Protein AF-A0A2I3H281-F1 (afdb_monomer_lite)

Organism: Nomascus leucogenys (NCBI:txid61853)

pLDDT: mean 80.88, std 18.13, range [38.12, 98.38]

Foldseek 3Di:
DDDDDDPPPPDDPVNVVVVVVVVVVVVVVVVVVVVVVVVVVVVVVVVVVVVVCVVVVHDPVCVVPDPPDDPVSVVVVVVVVVVVVVVVVVVVVVVVVVVVVVVCVVVVVVVCVVVPPPQDPVNVVVVVVVVVCCVVVVVVVVVVVVVVVVVVVVVVVVVVVVVVVVVVVVVVVVVVVVVPDPVVVVVVVVVVPPDDDD

InterPro domains:
  IPR049144 FAM186A/B, N-terminal [PF20870] (7-173)

Structure (mmCIF, N/CA/C/O backbone):
data_AF-A0A2I3H281-F1
#
_entry.id   AF-A0A2I3H281-F1
#
loop_
_atom_site.group_PDB
_atom_site.id
_atom_site.type_symbol
_atom_site.label_atom_id
_atom_site.label_alt_id
_atom_site.label_comp_id
_atom_site.label_asym_id
_atom_site.label_entity_id
_atom_site.label_seq_id
_atom_site.pdbx_PDB_ins_code
_atom_site.Cartn_x
_atom_site.Cartn_y
_atom_site.Cartn_z
_atom_site.occupancy
_atom_site.B_iso_or_equiv
_atom_site.auth_seq_id
_atom_site.auth_comp_id
_atom_site.auth_asym_id
_atom_site.auth_atom_id
_atom_site.pdbx_PDB_model_num
ATOM 1 N N . MET A 1 1 ? -39.234 -25.211 -87.706 1.00 38.12 1 MET A N 1
ATOM 2 C CA . MET A 1 1 ? -39.572 -26.590 -87.310 1.00 38.12 1 MET A CA 1
ATOM 3 C C . MET A 1 1 ? -40.152 -26.513 -85.917 1.00 38.12 1 MET A C 1
ATOM 5 O O . MET A 1 1 ? -39.445 -26.131 -84.994 1.00 38.12 1 MET A O 1
ATOM 9 N N . GLU A 1 2 ? -41.458 -26.730 -85.837 1.00 46.81 2 GLU A N 1
ATOM 10 C CA . GLU A 1 2 ? -42.245 -26.881 -84.615 1.00 46.81 2 GLU A CA 1
ATOM 11 C C . GLU A 1 2 ? -41.730 -28.121 -83.873 1.00 46.81 2 GLU A C 1
ATOM 13 O O . GLU A 1 2 ? -41.478 -29.152 -84.498 1.00 46.81 2 GLU A O 1
ATOM 18 N N . LYS A 1 3 ? -41.430 -27.986 -82.581 1.00 51.25 3 LYS A N 1
ATOM 19 C CA . LYS A 1 3 ? -40.923 -29.077 -81.749 1.00 51.25 3 LYS A CA 1
ATOM 20 C C . LYS A 1 3 ? -42.080 -29.480 -80.847 1.00 51.25 3 LYS A C 1
ATOM 22 O O . LYS A 1 3 ? -42.363 -28.765 -79.894 1.00 51.25 3 LYS A O 1
ATOM 27 N N . ASP A 1 4 ? -42.768 -30.555 -81.223 1.00 50.53 4 ASP A N 1
ATOM 28 C CA . ASP A 1 4 ? -43.862 -31.149 -80.454 1.00 50.53 4 ASP A CA 1
ATOM 29 C C . ASP A 1 4 ? -43.404 -31.407 -79.011 1.00 50.53 4 ASP A C 1
ATOM 31 O O . ASP A 1 4 ? -42.502 -32.217 -78.767 1.00 50.53 4 ASP A O 1
ATOM 35 N N . ASP A 1 5 ? -44.005 -30.689 -78.061 1.00 59.97 5 ASP A N 1
ATOM 36 C CA . ASP A 1 5 ? -43.791 -30.920 -76.637 1.00 59.97 5 ASP A CA 1
ATOM 37 C C . ASP A 1 5 ? -44.439 -32.255 -76.232 1.00 59.97 5 ASP A C 1
ATOM 39 O O . ASP A 1 5 ? -45.571 -32.552 -76.634 1.00 59.97 5 ASP A O 1
ATOM 43 N N . PRO A 1 6 ? -43.748 -33.087 -75.432 1.00 61.69 6 PRO A N 1
ATOM 44 C CA . PRO A 1 6 ? -44.280 -34.373 -75.007 1.00 61.69 6 PRO A CA 1
ATOM 45 C C . PRO A 1 6 ? -45.566 -34.173 -74.189 1.00 61.69 6 PRO A C 1
ATOM 47 O O . PRO A 1 6 ? -45.666 -33.196 -73.440 1.00 61.69 6 PRO A O 1
ATOM 50 N N . PRO A 1 7 ? -46.548 -35.092 -74.284 1.00 59.12 7 PRO A N 1
ATOM 51 C CA . PRO A 1 7 ? -47.825 -34.938 -73.601 1.00 59.12 7 PRO A CA 1
ATOM 52 C C . PRO A 1 7 ? -47.602 -34.746 -72.098 1.00 59.12 7 PRO A C 1
ATOM 54 O O . PRO A 1 7 ? -47.092 -35.636 -71.412 1.00 59.12 7 PRO A O 1
ATOM 57 N N . GLN A 1 8 ? -47.974 -33.562 -71.595 1.00 63.34 8 GLN A N 1
ATOM 58 C CA . GLN A 1 8 ? -47.948 -33.237 -70.173 1.00 63.34 8 GLN A CA 1
ATOM 59 C C . GLN A 1 8 ? -48.835 -34.240 -69.439 1.00 63.34 8 GLN A C 1
ATOM 61 O O . GLN A 1 8 ? -50.063 -34.191 -69.519 1.00 63.34 8 GLN A O 1
ATOM 66 N N . LEU A 1 9 ? -48.204 -35.169 -68.725 1.00 62.97 9 LEU A N 1
ATOM 67 C CA . LEU A 1 9 ? -48.883 -36.072 -67.808 1.00 62.97 9 LEU A CA 1
ATOM 68 C C . LEU A 1 9 ? -49.420 -35.232 -66.646 1.00 62.97 9 LEU A C 1
ATOM 70 O O . LEU A 1 9 ? -48.725 -34.968 -65.666 1.00 62.97 9 LEU A O 1
ATOM 74 N N . VAL A 1 10 ? -50.655 -34.754 -66.786 1.00 74.25 10 VAL A N 1
ATOM 75 C CA . VAL A 1 10 ? -51.341 -34.007 -65.736 1.00 74.25 10 VAL A CA 1
ATOM 76 C C . VAL A 1 10 ? -51.736 -34.995 -64.648 1.00 74.25 10 VAL A C 1
ATOM 78 O O . VAL A 1 10 ? -52.572 -35.874 -64.859 1.00 74.25 10 VAL A O 1
ATOM 81 N N . THR A 1 11 ? -51.130 -34.853 -63.471 1.00 76.25 11 THR A N 1
ATOM 82 C CA . THR A 1 11 ? -51.503 -35.639 -62.297 1.00 76.25 11 THR A CA 1
ATOM 83 C C . THR A 1 11 ? -52.983 -35.403 -61.991 1.00 76.25 11 THR A C 1
ATOM 85 O O . THR A 1 11 ? -53.371 -34.251 -61.766 1.00 76.25 11 THR A O 1
ATOM 88 N N . PRO A 1 12 ? -53.823 -36.454 -61.955 1.00 88.81 12 PRO A N 1
ATOM 89 C CA . PRO A 1 12 ? -55.241 -36.295 -61.672 1.00 88.81 12 PRO A CA 1
ATOM 90 C C . PRO A 1 12 ? -55.469 -35.565 -60.346 1.00 88.81 12 PRO A C 1
ATOM 92 O O . PRO A 1 12 ? -54.777 -35.814 -59.355 1.00 88.81 12 PRO A O 1
ATOM 95 N N . THR A 1 13 ? -56.473 -34.689 -60.300 1.00 86.50 13 THR A N 1
ATOM 96 C CA . THR A 1 13 ? -56.798 -33.866 -59.121 1.00 86.50 13 THR A CA 1
ATOM 97 C C . THR A 1 13 ? -56.977 -34.698 -57.849 1.00 86.50 13 THR A C 1
ATOM 99 O O . THR A 1 13 ? -56.560 -34.280 -56.770 1.00 86.50 13 THR A O 1
ATOM 102 N N . SER A 1 14 ? -57.541 -35.903 -57.977 1.00 89.19 14 SER A N 1
ATOM 103 C CA . SER A 1 14 ? -57.700 -36.860 -56.878 1.00 89.19 14 SER A CA 1
ATOM 104 C C . SER A 1 14 ? -56.359 -37.289 -56.276 1.00 89.19 14 SER A C 1
ATOM 106 O O . SER A 1 14 ? -56.210 -37.302 -55.057 1.00 89.19 14 SER A O 1
ATOM 108 N N . VAL A 1 15 ? -55.362 -37.571 -57.115 1.00 92.31 15 VAL A N 1
ATOM 109 C CA . VAL A 1 15 ? -54.010 -37.952 -56.685 1.00 92.31 15 VAL A CA 1
ATOM 110 C C . VAL A 1 15 ? -53.314 -36.769 -56.009 1.00 92.31 15 VAL A C 1
ATOM 112 O O . VAL A 1 15 ? -52.735 -36.937 -54.939 1.00 92.31 15 VAL A O 1
ATOM 115 N N . LYS A 1 16 ? -53.445 -35.551 -56.554 1.00 91.50 16 LYS A N 1
ATOM 116 C CA . LYS A 1 16 ? -52.885 -34.335 -55.936 1.00 91.50 16 LYS A CA 1
ATOM 117 C C . LYS A 1 16 ? -53.486 -34.056 -54.553 1.00 91.50 16 LYS A C 1
ATOM 119 O O . LYS A 1 16 ? -52.757 -33.725 -53.624 1.00 91.50 16 LYS A O 1
ATOM 124 N N . ALA A 1 17 ? -54.798 -34.235 -54.394 1.00 92.88 17 ALA A N 1
ATOM 125 C CA . ALA A 1 17 ? -55.469 -34.080 -53.103 1.00 92.88 17 ALA A CA 1
ATOM 126 C C . ALA A 1 17 ? -55.002 -35.120 -52.069 1.00 92.88 17 ALA A C 1
ATOM 128 O O . ALA A 1 17 ? -54.865 -34.798 -50.890 1.00 92.88 17 ALA A O 1
ATOM 129 N N . ILE A 1 18 ? -54.731 -36.357 -52.500 1.00 95.38 18 ILE A N 1
ATOM 130 C CA . ILE A 1 18 ? -54.175 -37.402 -51.629 1.00 95.38 18 ILE A CA 1
ATOM 131 C C . ILE A 1 18 ? -52.754 -37.037 -51.192 1.00 95.38 18 ILE A C 1
ATOM 133 O O . ILE A 1 18 ? -52.466 -37.113 -50.000 1.00 95.38 18 ILE A O 1
ATOM 137 N N . ILE A 1 19 ? -51.897 -36.590 -52.116 1.00 94.88 19 ILE A N 1
ATOM 138 C CA . ILE A 1 19 ? -50.524 -36.167 -51.800 1.00 94.88 19 ILE A CA 1
ATOM 139 C C . ILE A 1 19 ? -50.536 -35.028 -50.776 1.00 94.88 19 ILE A C 1
ATOM 141 O O . ILE A 1 19 ? -49.903 -35.159 -49.736 1.00 94.88 19 ILE A O 1
ATOM 145 N N . LEU A 1 20 ? -51.343 -33.983 -50.989 1.00 96.06 20 LEU A N 1
ATOM 146 C CA . LEU A 1 20 ? -51.454 -32.865 -50.041 1.00 96.06 20 LEU A CA 1
ATOM 147 C C . LEU A 1 20 ? -51.913 -33.314 -48.645 1.00 96.06 20 LEU A C 1
ATOM 149 O O . LEU A 1 20 ? -51.421 -32.820 -47.633 1.00 96.06 20 LEU A O 1
ATOM 153 N N . ARG A 1 21 ? -52.841 -34.278 -48.564 1.00 95.88 21 ARG A N 1
ATOM 154 C CA . ARG A 1 21 ? -53.271 -34.855 -47.278 1.00 95.88 21 ARG A CA 1
ATOM 155 C C . ARG A 1 21 ? -52.156 -35.645 -46.599 1.00 95.88 21 ARG A C 1
ATOM 157 O O . ARG A 1 21 ? -52.052 -35.603 -45.375 1.00 95.88 21 ARG A O 1
ATOM 164 N N . ILE A 1 22 ? -51.353 -36.375 -47.371 1.00 97.19 22 ILE A N 1
ATOM 165 C CA . ILE A 1 22 ? -50.200 -37.117 -46.853 1.00 97.19 22 ILE A CA 1
ATOM 166 C C . ILE A 1 22 ? -49.141 -36.140 -46.346 1.00 97.19 22 ILE A C 1
ATOM 168 O O . ILE A 1 22 ? -48.679 -36.315 -45.222 1.00 97.19 22 ILE A O 1
ATOM 172 N N . GLU A 1 23 ? -48.810 -35.108 -47.121 1.00 97.00 23 GLU A N 1
ATOM 173 C CA . GLU A 1 23 ? -47.842 -34.069 -46.755 1.00 97.00 23 GLU A CA 1
ATOM 174 C C . GLU A 1 23 ? -48.260 -33.353 -45.469 1.00 97.00 23 GLU A C 1
ATOM 176 O O . GLU A 1 23 ? -47.467 -33.266 -44.534 1.00 97.00 23 GLU A O 1
ATOM 181 N N . ALA A 1 24 ? -49.525 -32.933 -45.364 1.00 96.75 24 ALA A N 1
ATOM 182 C CA . ALA A 1 24 ? -50.049 -32.319 -44.147 1.00 96.75 24 ALA A CA 1
ATOM 183 C C . ALA A 1 24 ? -49.954 -33.270 -42.942 1.00 96.75 24 ALA A C 1
ATOM 185 O O . ALA A 1 24 ? -49.461 -32.885 -41.885 1.00 96.75 24 ALA A O 1
ATOM 186 N N . ALA A 1 25 ? -50.357 -34.535 -43.103 1.00 97.31 25 ALA A N 1
ATOM 187 C CA . ALA A 1 25 ? -50.283 -35.518 -42.024 1.00 97.31 25 ALA A CA 1
ATOM 188 C C . ALA A 1 25 ? -48.836 -35.855 -41.621 1.00 97.31 25 ALA A C 1
ATOM 190 O O . ALA A 1 25 ? -48.566 -36.127 -40.453 1.00 97.31 25 ALA A O 1
ATOM 191 N N . GLN A 1 26 ? -47.898 -35.874 -42.573 1.00 97.75 26 GLN A N 1
ATOM 192 C CA . GLN A 1 26 ? -46.474 -36.074 -42.298 1.00 97.75 26 GLN A CA 1
ATOM 193 C C . GLN A 1 26 ? -45.873 -34.872 -41.571 1.00 97.75 26 GLN A C 1
ATOM 195 O O . GLN A 1 26 ? -45.141 -35.075 -40.606 1.00 97.75 26 GLN A O 1
ATOM 200 N N . LEU A 1 27 ? -46.230 -33.651 -41.975 1.00 97.75 27 LEU A N 1
ATOM 201 C CA . LEU A 1 27 ? -45.791 -32.426 -41.315 1.00 97.75 27 LEU A CA 1
ATOM 202 C C . LEU A 1 27 ? -46.261 -32.378 -39.857 1.00 97.75 27 LEU A C 1
ATOM 204 O O . LEU A 1 27 ? -45.449 -32.138 -38.967 1.00 97.75 27 LEU A O 1
ATOM 208 N N . THR A 1 28 ? -47.540 -32.675 -39.599 1.00 97.44 28 THR A N 1
ATOM 209 C CA . THR A 1 28 ? -48.082 -32.721 -38.233 1.00 97.44 28 THR A CA 1
ATOM 210 C C . THR A 1 28 ? -47.371 -33.769 -37.378 1.00 97.44 28 THR A C 1
ATOM 212 O O . THR A 1 28 ? -46.919 -33.446 -36.285 1.00 97.44 28 THR A O 1
ATOM 215 N N . ARG A 1 29 ? -47.180 -34.995 -37.892 1.00 97.56 29 ARG A N 1
ATOM 216 C CA . ARG A 1 29 ? -46.457 -36.050 -37.159 1.00 97.56 29 ARG A CA 1
ATOM 217 C C . ARG A 1 29 ? -45.019 -35.658 -36.829 1.00 97.56 29 ARG A C 1
ATOM 219 O O . ARG A 1 29 ? -44.570 -35.902 -35.717 1.00 97.56 29 ARG A O 1
ATOM 226 N N . ALA A 1 30 ? -44.304 -35.054 -37.778 1.00 97.75 30 ALA A N 1
ATOM 227 C CA . ALA A 1 30 ? -42.936 -34.598 -37.548 1.00 97.75 30 ALA A CA 1
ATOM 228 C C . ALA A 1 30 ? -42.883 -33.484 -36.491 1.00 97.75 30 ALA A C 1
ATOM 230 O O . ALA A 1 30 ? -42.006 -33.492 -35.632 1.00 97.75 30 ALA A O 1
ATOM 231 N N . GLN A 1 31 ? -43.833 -32.546 -36.521 1.00 97.81 31 GLN A N 1
ATOM 232 C CA . GLN A 1 31 ? -43.911 -31.470 -35.534 1.00 97.81 31 GLN A CA 1
ATOM 233 C C . GLN A 1 31 ? -44.185 -32.005 -34.123 1.00 97.81 31 GLN A C 1
ATOM 235 O O . GLN A 1 31 ? -43.540 -31.569 -33.170 1.00 97.81 31 GLN A O 1
ATOM 240 N N . GLU A 1 32 ? -45.117 -32.948 -33.987 1.00 97.88 32 GLU A N 1
ATOM 241 C CA . GLU A 1 32 ? -45.434 -33.584 -32.705 1.00 97.88 32 GLU A CA 1
ATOM 242 C C . GLU A 1 32 ? -44.246 -34.391 -32.163 1.00 97.88 32 GLU A C 1
ATOM 244 O O . GLU A 1 32 ? -43.902 -34.252 -30.987 1.00 97.88 32 GLU A O 1
ATOM 249 N N . ASP A 1 33 ? -43.575 -35.175 -33.012 1.00 97.94 33 ASP A N 1
ATOM 250 C CA . ASP A 1 33 ? -42.390 -35.955 -32.630 1.00 97.94 33 ASP A CA 1
ATOM 251 C C . ASP A 1 33 ? -41.249 -35.049 -32.141 1.00 97.94 33 ASP A C 1
ATOM 253 O O . ASP A 1 33 ? -40.741 -35.227 -31.033 1.00 97.94 33 ASP A O 1
ATOM 257 N N . ILE A 1 34 ? -40.919 -33.997 -32.902 1.00 98.00 34 ILE A N 1
ATOM 258 C CA . ILE A 1 34 ? -39.893 -33.019 -32.509 1.00 98.00 34 ILE A CA 1
ATOM 259 C C . ILE A 1 34 ? -40.270 -32.336 -31.193 1.00 98.00 34 ILE A C 1
ATOM 261 O O . ILE A 1 34 ? -39.434 -32.219 -30.297 1.00 98.00 34 ILE A O 1
ATOM 265 N N . SER A 1 35 ? -41.522 -31.894 -31.048 1.00 97.88 35 SER A N 1
ATOM 266 C CA . SER A 1 35 ? -41.987 -31.253 -29.814 1.00 97.88 35 SER A CA 1
ATOM 267 C C . SER A 1 35 ? -41.860 -32.185 -28.609 1.00 97.88 35 SER A C 1
ATOM 269 O O . SER A 1 35 ? -41.436 -31.751 -27.538 1.00 97.88 35 SER A O 1
ATOM 271 N N . THR A 1 36 ? -42.197 -33.462 -28.781 1.00 97.88 36 THR A N 1
ATOM 272 C CA . THR A 1 36 ? -42.098 -34.467 -27.718 1.00 97.88 36 THR A CA 1
ATOM 273 C C . THR A 1 36 ? -40.644 -34.695 -27.313 1.00 97.88 36 THR A C 1
ATOM 275 O O . THR A 1 36 ? -40.327 -34.676 -26.124 1.00 97.88 36 THR A O 1
ATOM 278 N N . GLN A 1 37 ? -39.739 -34.830 -28.286 1.00 98.12 37 GLN A N 1
ATOM 279 C CA . GLN A 1 37 ? -38.312 -35.011 -28.016 1.00 98.12 37 GLN A CA 1
ATOM 280 C C . GLN A 1 37 ? -37.689 -33.790 -27.331 1.00 98.12 37 GLN A C 1
ATOM 282 O O . GLN A 1 37 ? -36.921 -33.942 -26.383 1.00 98.12 37 GLN A O 1
ATOM 287 N N . LEU A 1 38 ? -38.036 -32.574 -27.764 1.00 98.00 38 LEU A N 1
ATOM 288 C CA . LEU A 1 38 ? -37.548 -31.350 -27.126 1.00 98.00 38 LEU A CA 1
ATOM 289 C C . LEU A 1 38 ? -38.049 -31.211 -25.685 1.00 98.00 38 LEU A C 1
ATOM 291 O O . LEU A 1 38 ? -37.282 -30.774 -24.828 1.00 98.00 38 LEU A O 1
ATOM 295 N N . SER A 1 39 ? -39.293 -31.613 -25.406 1.00 97.81 39 SER A N 1
ATOM 296 C CA . SER A 1 39 ? -39.824 -31.634 -24.039 1.00 97.81 39 SER A CA 1
ATOM 297 C C . SER A 1 39 ? -39.055 -32.616 -23.156 1.00 97.81 39 SER A C 1
ATOM 299 O O . SER A 1 39 ? -38.606 -32.235 -22.082 1.00 97.81 39 SER A O 1
ATOM 301 N N . ASP A 1 40 ? -38.820 -33.844 -23.628 1.00 97.75 40 ASP A N 1
ATOM 302 C CA . ASP A 1 40 ? -38.063 -34.853 -22.874 1.00 97.75 40 ASP A CA 1
ATOM 303 C C . ASP A 1 40 ? -36.610 -34.413 -22.611 1.00 97.75 40 ASP A C 1
ATOM 305 O O . ASP A 1 40 ? -36.083 -34.588 -21.510 1.00 97.75 40 ASP A O 1
ATOM 309 N N . ILE A 1 41 ? -35.957 -33.775 -23.592 1.00 97.81 41 ILE A N 1
ATOM 310 C CA . ILE A 1 41 ? -34.622 -33.185 -23.404 1.00 97.81 41 ILE A CA 1
ATOM 311 C C . ILE A 1 41 ? -34.666 -32.087 -22.339 1.00 97.81 41 ILE A C 1
ATOM 313 O O . ILE A 1 41 ? -33.818 -32.072 -21.444 1.00 97.81 41 ILE A O 1
ATOM 317 N N . LEU A 1 42 ? -35.639 -31.176 -22.417 1.00 97.38 42 LEU A N 1
ATOM 318 C CA . LEU A 1 42 ? -35.791 -30.086 -21.458 1.00 97.38 42 LEU A CA 1
ATOM 319 C C . LEU A 1 42 ? -36.021 -30.620 -20.039 1.00 97.38 42 LEU A C 1
ATOM 321 O O . LEU A 1 42 ? -35.385 -30.146 -19.097 1.00 97.38 42 LEU A O 1
ATOM 325 N N . ASP A 1 43 ? -36.867 -31.636 -19.891 1.00 97.06 43 ASP A N 1
ATOM 326 C CA . ASP A 1 43 ? -37.164 -32.269 -18.608 1.00 97.06 43 ASP A CA 1
ATOM 327 C C . ASP A 1 43 ? -35.929 -32.958 -18.021 1.00 97.06 43 ASP A C 1
ATOM 329 O O . ASP A 1 43 ? -35.619 -32.783 -16.839 1.00 97.06 43 ASP A O 1
ATOM 333 N N . LYS A 1 44 ? -35.150 -33.666 -18.849 1.00 97.19 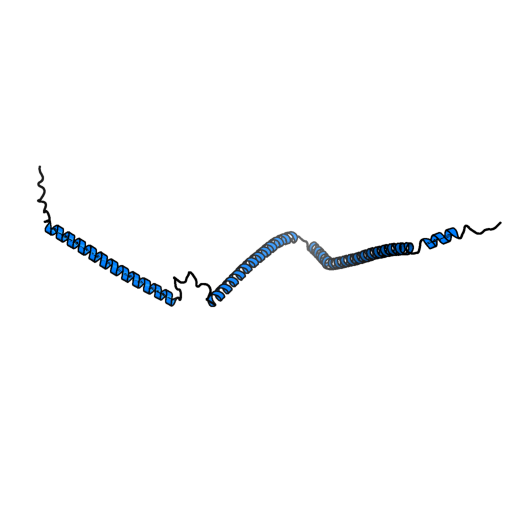44 LYS A N 1
ATOM 334 C CA . LYS A 1 44 ? -33.874 -34.269 -18.432 1.00 97.19 44 LYS A CA 1
ATOM 335 C C . LYS A 1 44 ? -32.859 -33.221 -17.998 1.00 97.19 44 LYS A C 1
ATOM 337 O O . LYS A 1 44 ? -32.231 -33.383 -16.952 1.00 97.19 44 LYS A O 1
ATOM 342 N N . VAL A 1 45 ? -32.702 -32.145 -18.767 1.00 96.56 45 VAL A N 1
ATOM 343 C CA . VAL A 1 45 ? -31.789 -31.046 -18.425 1.00 96.56 45 VAL A CA 1
ATOM 344 C C . VAL A 1 45 ? -32.215 -30.392 -17.112 1.00 96.56 45 VAL A C 1
ATOM 346 O O . VAL A 1 45 ? -31.381 -30.231 -16.223 1.00 96.56 45 VAL A O 1
ATOM 349 N N . ASN A 1 46 ? -33.503 -30.097 -16.938 1.00 94.44 46 ASN A N 1
ATOM 350 C CA . ASN A 1 46 ? -34.030 -29.534 -15.695 1.00 94.44 46 ASN A CA 1
ATOM 351 C C . ASN A 1 46 ? -33.833 -30.478 -14.503 1.00 94.44 46 ASN A C 1
ATOM 353 O O . ASN A 1 46 ? -33.432 -30.029 -13.433 1.00 94.44 46 ASN A O 1
ATOM 357 N N . CYS A 1 47 ? -34.048 -31.784 -14.676 1.00 94.00 47 CYS A N 1
ATOM 358 C CA . CYS A 1 47 ? -33.800 -32.778 -13.633 1.00 94.00 47 CYS A CA 1
ATOM 359 C C . CYS A 1 47 ? -32.325 -32.795 -13.205 1.00 94.00 47 CYS A C 1
ATOM 361 O O . CYS A 1 47 ? -32.023 -32.760 -12.013 1.00 94.00 47 CYS A O 1
ATOM 363 N N . VAL A 1 48 ? -31.402 -32.786 -14.171 1.00 93.81 48 VAL A N 1
ATOM 364 C CA . VAL A 1 48 ? -29.960 -32.728 -13.901 1.00 93.81 48 VAL A CA 1
ATOM 365 C C . VAL A 1 48 ? -29.588 -31.425 -13.190 1.00 93.81 48 VAL A C 1
ATOM 367 O O . VAL A 1 48 ? -28.865 -31.475 -12.197 1.00 93.81 48 VAL A O 1
ATOM 370 N N . ILE A 1 49 ? -30.110 -30.281 -13.643 1.00 88.88 49 ILE A N 1
ATOM 371 C CA . ILE A 1 49 ? -29.903 -28.975 -12.998 1.00 88.88 49 ILE A CA 1
ATOM 372 C C . ILE A 1 49 ? -30.386 -29.006 -11.545 1.00 88.88 49 ILE A C 1
ATOM 374 O O . ILE A 1 49 ? -29.626 -28.633 -10.655 1.00 88.88 49 ILE A O 1
ATOM 378 N N . ASN A 1 50 ? -31.603 -29.492 -11.294 1.00 88.38 50 ASN A N 1
ATOM 379 C CA . ASN A 1 50 ? -32.167 -29.570 -9.945 1.00 88.38 50 ASN A CA 1
ATOM 380 C C . ASN A 1 50 ? -31.329 -30.485 -9.044 1.00 88.38 50 ASN A C 1
ATOM 382 O O . ASN A 1 50 ? -31.000 -30.107 -7.925 1.00 88.38 50 ASN A O 1
ATOM 386 N N . ARG A 1 51 ? -30.886 -31.643 -9.550 1.00 87.75 51 ARG A N 1
ATOM 387 C CA . ARG A 1 51 ? -30.017 -32.553 -8.791 1.00 87.75 51 ARG A CA 1
ATOM 388 C C . ARG A 1 51 ? -28.679 -31.906 -8.428 1.00 87.75 51 ARG A C 1
ATOM 390 O O . ARG A 1 51 ? -28.217 -32.047 -7.301 1.00 87.75 51 ARG A O 1
ATOM 397 N N . PHE A 1 52 ? -28.058 -31.183 -9.362 1.00 85.31 52 PHE A N 1
ATOM 398 C CA . PHE A 1 52 ? -26.828 -30.437 -9.077 1.00 85.31 52 PHE A CA 1
ATOM 399 C C . PHE A 1 52 ? -27.055 -29.313 -8.056 1.00 85.31 52 PHE A C 1
ATOM 401 O O . PHE A 1 52 ? -26.189 -29.072 -7.219 1.00 85.31 52 PHE A O 1
ATOM 408 N N . GLN A 1 53 ? -28.206 -28.636 -8.094 1.00 84.50 53 GLN A N 1
ATOM 409 C CA . GLN A 1 53 ? -28.574 -27.615 -7.106 1.00 84.50 53 GLN A CA 1
ATOM 410 C C . GLN A 1 53 ? -28.763 -28.212 -5.707 1.00 84.50 53 GLN A C 1
ATOM 412 O O . GLN A 1 53 ? -28.248 -27.655 -4.737 1.00 84.50 53 GLN A O 1
ATOM 417 N N . GLU A 1 54 ? -29.436 -29.361 -5.606 1.00 78.00 54 GLU A N 1
ATOM 418 C CA . GLU A 1 54 ? -29.611 -30.110 -4.357 1.00 78.00 54 GLU A CA 1
ATOM 419 C C . GLU A 1 54 ? -28.266 -30.570 -3.774 1.00 78.00 54 GLU A C 1
ATOM 421 O O . GLU A 1 54 ? -28.009 -30.372 -2.588 1.00 78.00 54 GLU A O 1
ATOM 426 N N . GLU A 1 55 ? -27.376 -31.127 -4.603 1.00 76.69 55 GLU A N 1
ATOM 427 C CA . GLU A 1 55 ? -26.058 -31.619 -4.175 1.00 76.69 55 GLU A CA 1
ATOM 428 C C . GLU A 1 55 ? -25.124 -30.487 -3.715 1.00 76.69 55 GLU A C 1
ATOM 430 O O . GLU A 1 55 ? -24.386 -30.635 -2.739 1.00 76.69 55 GLU A O 1
ATOM 435 N N . LEU A 1 56 ? -25.174 -29.332 -4.385 1.00 74.62 56 LEU A N 1
ATOM 436 C CA . LEU A 1 56 ? -24.377 -28.155 -4.029 1.00 74.62 56 LEU A CA 1
ATOM 437 C C . LEU A 1 56 ? -25.023 -27.293 -2.931 1.00 74.62 56 LEU A C 1
ATOM 439 O O . LEU A 1 56 ? -24.381 -26.357 -2.447 1.00 74.62 56 LEU A O 1
ATOM 443 N N . GLY A 1 57 ? -26.267 -27.585 -2.534 1.00 65.56 57 GLY A N 1
ATOM 444 C CA . GLY A 1 57 ? -27.038 -26.776 -1.587 1.00 65.56 57 GLY A CA 1
ATOM 445 C C . GLY A 1 57 ? -27.269 -25.339 -2.071 1.00 65.56 57 GLY A C 1
ATOM 446 O O . GLY A 1 57 ? -27.323 -24.419 -1.256 1.00 65.56 57 GLY A O 1
ATOM 447 N N . TYR A 1 58 ? -27.334 -25.137 -3.389 1.00 59.56 58 TYR A N 1
ATOM 448 C CA . TYR A 1 58 ? -27.455 -23.830 -4.030 1.00 59.56 58 TYR A CA 1
ATOM 449 C C . TYR A 1 58 ? -28.757 -23.768 -4.828 1.00 59.56 58 TYR A C 1
ATOM 451 O O . TYR A 1 58 ? -28.816 -24.252 -5.957 1.00 59.56 58 TYR A O 1
ATOM 459 N N . ASP A 1 59 ? -29.801 -23.161 -4.258 1.00 64.88 59 ASP A N 1
ATOM 460 C CA . ASP A 1 59 ? -31.030 -22.865 -4.996 1.00 64.88 59 ASP A CA 1
ATOM 461 C C . ASP A 1 59 ? -30.832 -21.590 -5.833 1.00 64.88 59 ASP A C 1
ATOM 463 O O . ASP A 1 59 ? -30.696 -20.478 -5.313 1.00 64.88 59 ASP A O 1
ATOM 467 N N . LEU A 1 60 ? -30.836 -21.739 -7.162 1.00 62.09 60 LEU A N 1
ATOM 468 C CA . LEU A 1 60 ? -30.701 -20.621 -8.103 1.00 62.09 60 LEU A CA 1
ATOM 469 C C . LEU A 1 60 ? -31.795 -19.557 -7.902 1.00 62.09 60 LEU A C 1
ATOM 471 O O . LEU A 1 60 ? -31.581 -18.390 -8.243 1.00 62.09 60 LEU A O 1
ATOM 475 N N . LYS A 1 61 ? -32.958 -19.947 -7.357 1.00 62.81 61 LYS A N 1
ATOM 476 C CA . LYS A 1 61 ? -34.088 -19.053 -7.074 1.00 62.81 61 LYS A CA 1
ATOM 477 C C . LYS A 1 61 ? -33.947 -18.300 -5.746 1.00 62.81 61 LYS A C 1
ATOM 479 O O . LYS A 1 61 ? -34.601 -17.272 -5.570 1.00 62.81 61 LYS A O 1
ATOM 484 N N . GLU A 1 62 ? -33.070 -18.736 -4.842 1.00 54.84 62 GLU A N 1
ATOM 485 C CA . GLU A 1 62 ? -32.909 -18.165 -3.494 1.00 54.84 62 GLU A CA 1
ATOM 486 C C . GLU A 1 62 ? -31.987 -16.926 -3.449 1.00 54.84 62 GLU A C 1
ATOM 488 O O . GLU A 1 62 ? -31.942 -16.184 -2.461 1.00 54.84 62 GLU A O 1
ATOM 493 N N . ASN A 1 63 ? -31.316 -16.618 -4.563 1.00 47.12 63 ASN A N 1
ATOM 494 C CA . ASN A 1 63 ? -30.358 -15.512 -4.704 1.00 47.12 63 ASN A CA 1
ATOM 495 C C . ASN A 1 63 ? -30.939 -14.098 -4.514 1.00 47.12 63 ASN A C 1
ATOM 497 O O . ASN A 1 63 ? -30.193 -13.121 -4.562 1.00 47.12 63 ASN A O 1
ATOM 501 N N . ALA A 1 64 ? -32.246 -13.953 -4.287 1.00 51.16 64 ALA A N 1
ATOM 502 C CA . ALA A 1 64 ? -32.834 -12.659 -3.965 1.00 51.16 64 ALA A CA 1
ATOM 503 C C . ALA A 1 64 ? -32.822 -12.331 -2.460 1.00 51.16 64 ALA A C 1
ATOM 505 O O . ALA A 1 64 ? -32.985 -11.159 -2.121 1.00 51.16 64 ALA A O 1
ATOM 506 N N . LYS A 1 65 ? -32.694 -13.311 -1.540 1.00 48.97 65 LYS A N 1
ATOM 507 C CA . LYS A 1 65 ? -32.983 -13.047 -0.109 1.00 48.97 65 LYS A CA 1
ATOM 508 C C . LYS A 1 65 ? -32.121 -13.749 0.956 1.00 48.97 65 LYS A C 1
ATOM 510 O O . LYS A 1 65 ? -32.209 -13.325 2.106 1.00 48.97 65 LYS A O 1
ATOM 515 N N . SER A 1 66 ? -31.286 -14.752 0.663 1.00 51.09 66 SER A N 1
ATOM 516 C CA . SER A 1 66 ? -30.705 -15.596 1.737 1.00 51.09 66 SER A CA 1
ATOM 517 C C . SER A 1 66 ? -29.248 -15.337 2.153 1.00 51.09 66 SER A C 1
ATOM 519 O O . SER A 1 66 ? -28.751 -16.007 3.058 1.00 51.09 66 SER A O 1
ATOM 521 N N . GLN A 1 67 ? -28.558 -14.317 1.627 1.00 52.28 67 GLN A N 1
ATOM 522 C CA . GLN A 1 67 ? -27.139 -14.068 1.967 1.00 52.28 67 GLN A CA 1
ATOM 523 C C . GLN A 1 67 ? -26.834 -13.755 3.454 1.00 52.28 67 GLN A C 1
ATOM 525 O O . GLN A 1 67 ? -25.665 -13.619 3.815 1.00 52.28 67 GLN A O 1
ATOM 530 N N . GLN A 1 68 ? -27.818 -13.655 4.356 1.00 52.44 68 GLN A N 1
ATOM 531 C CA . GLN A 1 68 ? -27.577 -13.151 5.715 1.00 52.44 68 GLN A CA 1
ATOM 532 C C . GLN A 1 68 ? -27.429 -14.202 6.840 1.00 52.44 68 GLN A C 1
ATOM 534 O O . GLN A 1 68 ? -27.112 -13.812 7.970 1.00 52.44 68 GLN A O 1
ATOM 539 N N . THR A 1 69 ? -27.589 -15.513 6.609 1.00 50.50 69 THR A N 1
ATOM 540 C CA . THR A 1 69 ? -27.687 -16.475 7.740 1.00 50.50 69 THR A CA 1
ATOM 541 C C . THR A 1 69 ? -26.775 -17.710 7.726 1.00 50.50 69 THR A C 1
ATOM 543 O O . THR A 1 69 ? -27.008 -18.615 8.518 1.00 50.50 69 THR A O 1
ATOM 546 N N . ASP A 1 70 ? -25.660 -17.736 6.980 1.00 60.94 70 ASP A N 1
ATOM 547 C CA . ASP A 1 70 ? -24.628 -18.774 7.192 1.00 60.94 70 ASP A CA 1
ATOM 548 C C . ASP A 1 70 ? -23.489 -18.289 8.129 1.00 60.94 70 ASP A C 1
ATOM 550 O O . ASP A 1 70 ? -22.679 -17.430 7.747 1.00 60.94 70 ASP A O 1
ATOM 554 N N . PRO A 1 71 ? -23.357 -18.823 9.364 1.00 66.12 71 PRO A N 1
ATOM 555 C CA . PRO A 1 71 ? -22.236 -18.513 10.253 1.00 66.12 71 PRO A CA 1
ATOM 556 C C . PRO A 1 71 ? -20.870 -18.937 9.683 1.00 66.12 71 PRO A C 1
ATOM 558 O O . PRO A 1 71 ? -19.854 -18.350 10.068 1.00 66.12 71 PRO A O 1
ATOM 561 N N . LYS A 1 72 ? -20.802 -19.909 8.757 1.00 70.19 72 LYS A N 1
ATOM 562 C CA . LYS A 1 72 ? -19.557 -20.235 8.034 1.00 70.19 72 LYS A CA 1
ATOM 563 C C . LYS A 1 72 ? -19.215 -19.152 7.006 1.00 70.19 72 LYS A C 1
ATOM 565 O O . LYS A 1 72 ? -18.048 -18.774 6.912 1.00 70.19 72 LYS A O 1
ATOM 570 N N . GLY A 1 73 ? -20.209 -18.593 6.314 1.00 74.00 73 GLY A N 1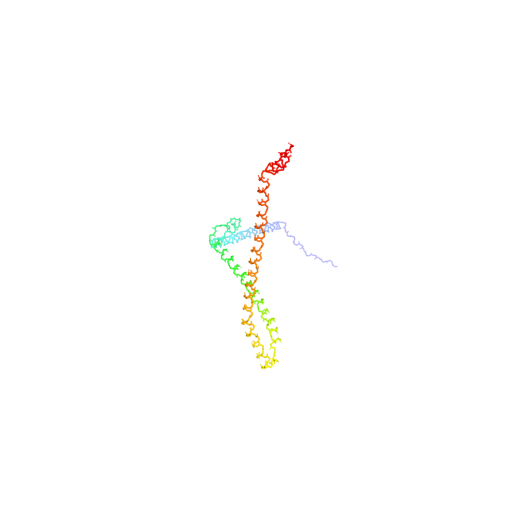
ATOM 571 C CA . GLY A 1 73 ? -20.056 -17.433 5.429 1.00 74.00 73 GLY A CA 1
ATOM 572 C C . GLY A 1 73 ? -19.472 -16.208 6.141 1.00 74.00 73 GLY A C 1
ATOM 573 O O . GLY A 1 73 ? -18.484 -15.639 5.679 1.00 74.00 73 GLY A O 1
ATOM 574 N N . LYS A 1 74 ? -19.985 -15.871 7.334 1.00 83.31 74 LYS A N 1
ATOM 575 C CA . LYS A 1 74 ? -19.432 -14.784 8.171 1.00 83.31 74 LYS A CA 1
ATOM 576 C C . LYS A 1 74 ? -17.967 -15.017 8.555 1.00 83.31 74 LYS A C 1
ATOM 578 O O . LYS A 1 74 ? -17.158 -14.099 8.454 1.00 83.31 74 LYS A O 1
ATOM 583 N N . LYS A 1 75 ? -17.595 -16.245 8.940 1.00 87.94 75 LYS A N 1
ATOM 584 C CA . LYS A 1 75 ? -16.194 -16.597 9.252 1.00 87.94 75 LYS A CA 1
ATOM 585 C C . LYS A 1 75 ? -15.276 -16.457 8.033 1.00 87.94 75 LYS A C 1
ATOM 587 O O . LYS A 1 75 ? -14.171 -15.938 8.168 1.00 87.94 75 LYS A O 1
ATOM 592 N N . ARG A 1 76 ? -15.734 -16.888 6.851 1.00 89.50 76 ARG A N 1
ATOM 593 C CA . ARG A 1 76 ? -14.995 -16.732 5.584 1.00 89.50 76 ARG A CA 1
ATOM 594 C C . ARG A 1 76 ? -14.793 -15.258 5.231 1.00 89.50 76 ARG A C 1
ATOM 596 O O . ARG A 1 76 ? -13.684 -14.876 4.879 1.00 89.50 76 ARG A O 1
ATOM 603 N N . PHE A 1 77 ? -15.828 -14.435 5.382 1.00 89.50 77 PHE A N 1
ATOM 604 C CA . PHE A 1 77 ? -15.745 -12.998 5.124 1.00 89.50 77 PHE A CA 1
ATOM 605 C C . PHE A 1 77 ? -14.730 -12.298 6.041 1.00 89.50 77 PHE A C 1
ATOM 607 O O . PHE A 1 77 ? -13.846 -11.606 5.547 1.00 89.50 77 PHE A O 1
ATOM 614 N N . ILE A 1 78 ? -14.787 -12.547 7.355 1.00 93.25 78 ILE A N 1
ATOM 615 C CA . ILE A 1 78 ? -13.834 -11.976 8.326 1.00 93.25 78 ILE A CA 1
ATOM 616 C C . ILE A 1 78 ? -12.391 -12.385 7.990 1.00 93.25 78 ILE A C 1
ATOM 618 O O . ILE A 1 78 ? -11.467 -11.579 8.089 1.00 93.25 78 ILE A O 1
ATOM 622 N N . LEU A 1 79 ?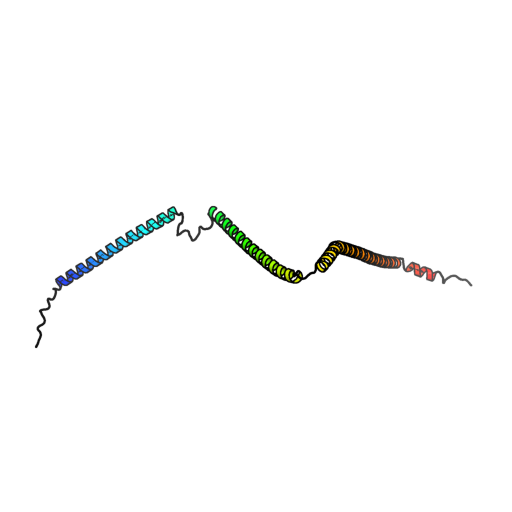 -12.178 -13.639 7.576 1.00 95.81 79 LEU A N 1
ATOM 623 C CA . LEU A 1 79 ? -10.857 -14.102 7.153 1.00 95.81 79 LEU A CA 1
ATOM 624 C C . LEU A 1 79 ? -10.363 -13.347 5.911 1.00 95.81 79 LEU A C 1
ATOM 626 O O . LEU A 1 79 ? -9.214 -12.915 5.889 1.00 95.81 79 LEU A O 1
ATOM 630 N N . LEU A 1 80 ? -11.220 -13.167 4.903 1.00 96.19 80 LEU A N 1
ATOM 631 C CA . LEU A 1 80 ? -10.882 -12.421 3.687 1.00 96.19 80 LEU A CA 1
ATOM 632 C C . LEU A 1 80 ? -10.564 -10.953 3.985 1.00 96.19 80 LEU A C 1
ATOM 634 O O . LEU A 1 80 ? -9.578 -10.429 3.472 1.00 96.19 80 LEU A O 1
ATOM 638 N N . GLU A 1 81 ? -11.336 -10.312 4.859 1.00 96.00 81 GLU A N 1
ATOM 639 C CA . GLU A 1 81 ? -11.070 -8.947 5.321 1.00 96.00 81 GLU A CA 1
ATOM 640 C C . GLU A 1 81 ? -9.704 -8.848 6.016 1.00 96.00 81 GLU A C 1
ATOM 642 O O . GLU A 1 81 ? -8.922 -7.932 5.750 1.00 96.00 81 GLU A O 1
ATOM 647 N N . LYS A 1 82 ? -9.361 -9.839 6.847 1.00 97.88 82 LYS A N 1
ATOM 648 C CA . LYS A 1 82 ? -8.060 -9.904 7.521 1.00 97.88 82 LYS A CA 1
ATOM 649 C C . LYS A 1 82 ? -6.902 -10.146 6.545 1.00 97.88 82 LYS A C 1
ATOM 651 O O . LYS A 1 82 ? -5.842 -9.551 6.692 1.00 97.88 82 LYS A O 1
ATOM 656 N N . ILE A 1 83 ? -7.089 -10.985 5.526 1.00 97.69 83 ILE A N 1
ATOM 657 C CA . ILE A 1 83 ? -6.090 -11.179 4.460 1.00 97.69 83 ILE A CA 1
ATOM 658 C C . ILE A 1 83 ? -5.888 -9.874 3.679 1.00 97.69 83 ILE A C 1
ATOM 660 O O . ILE A 1 83 ? -4.751 -9.486 3.406 1.00 97.69 83 ILE A O 1
ATOM 664 N N . ALA A 1 84 ? -6.971 -9.164 3.357 1.00 97.50 84 ALA A N 1
ATOM 665 C CA . ALA A 1 84 ? -6.900 -7.883 2.666 1.00 97.50 84 ALA A CA 1
ATOM 666 C C . ALA A 1 84 ? -6.168 -6.819 3.501 1.00 97.50 84 ALA A C 1
ATOM 668 O O . ALA A 1 84 ? -5.344 -6.076 2.960 1.00 97.50 84 ALA A O 1
ATOM 669 N N . SER A 1 85 ? -6.408 -6.771 4.817 1.00 97.81 85 SER A N 1
ATOM 670 C CA . SER A 1 85 ? -5.701 -5.846 5.706 1.00 97.81 85 SER A CA 1
ATOM 671 C C . SER A 1 85 ? -4.207 -6.166 5.798 1.00 97.81 85 SER A C 1
ATOM 673 O O . SER A 1 85 ? -3.395 -5.251 5.662 1.00 97.81 85 SER A O 1
ATOM 675 N N . PHE A 1 86 ? -3.824 -7.445 5.902 1.00 98.25 86 PHE A N 1
ATOM 676 C CA . PHE A 1 86 ? -2.417 -7.857 5.835 1.00 98.25 86 PHE A CA 1
ATOM 677 C C . PHE A 1 86 ? -1.766 -7.511 4.494 1.00 98.25 86 PHE A C 1
ATOM 679 O O . PHE A 1 86 ? -0.639 -7.025 4.472 1.00 98.25 86 PHE A O 1
ATOM 686 N N . SER A 1 87 ? -2.465 -7.704 3.373 1.00 97.69 87 SER A N 1
ATOM 687 C CA . SER A 1 87 ? -1.953 -7.328 2.050 1.00 97.69 87 SER A CA 1
ATOM 688 C C . SER A 1 87 ? -1.700 -5.818 1.941 1.00 97.69 87 SER A C 1
ATOM 690 O O . SER A 1 87 ? -0.674 -5.391 1.410 1.00 97.69 87 SER A O 1
ATOM 692 N N . LYS A 1 88 ? -2.603 -4.993 2.486 1.00 98.06 88 LYS A N 1
ATOM 693 C CA . LYS A 1 88 ? -2.441 -3.533 2.528 1.00 98.06 88 LYS A CA 1
ATOM 694 C C . LYS A 1 88 ? -1.271 -3.101 3.417 1.00 98.06 88 LYS A C 1
ATOM 696 O O . LYS A 1 88 ? -0.512 -2.209 3.035 1.00 98.06 88 LYS A O 1
ATOM 701 N N . ASP A 1 89 ? -1.116 -3.733 4.577 1.00 98.31 89 ASP A N 1
ATOM 702 C CA . ASP A 1 89 ? 0.010 -3.484 5.481 1.00 98.31 89 ASP A CA 1
ATOM 703 C C . ASP A 1 89 ? 1.344 -3.867 4.824 1.00 98.31 89 ASP A C 1
ATOM 705 O O . ASP A 1 89 ? 2.275 -3.065 4.802 1.00 98.31 89 ASP A O 1
ATOM 709 N N . ALA A 1 90 ? 1.404 -5.038 4.182 1.00 98.19 90 ALA A N 1
ATOM 710 C CA . ALA A 1 90 ? 2.581 -5.496 3.449 1.00 98.19 90 ALA A CA 1
ATOM 711 C C . ALA A 1 90 ? 2.992 -4.510 2.344 1.00 98.19 90 ALA A C 1
ATOM 713 O O . ALA A 1 90 ? 4.163 -4.161 2.252 1.00 98.19 90 ALA A O 1
ATOM 714 N N . LYS A 1 91 ? 2.037 -3.981 1.565 1.00 98.25 91 LYS A N 1
ATOM 715 C CA . LYS A 1 91 ? 2.322 -2.945 0.553 1.00 98.25 91 LYS A CA 1
ATOM 716 C C . LYS A 1 91 ? 2.873 -1.654 1.157 1.00 98.25 91 LYS A C 1
ATOM 718 O O . LYS A 1 91 ? 3.755 -1.032 0.576 1.00 98.25 91 LYS A O 1
ATOM 723 N N . THR A 1 92 ? 2.349 -1.239 2.308 1.00 98.19 92 THR A N 1
ATOM 724 C CA . THR A 1 92 ? 2.845 -0.045 3.010 1.00 98.19 92 THR A CA 1
ATOM 725 C C . THR A 1 92 ? 4.278 -0.255 3.497 1.00 98.19 92 THR A C 1
ATOM 727 O O . THR A 1 92 ? 5.123 0.615 3.312 1.00 98.19 92 THR A O 1
ATOM 730 N N . LYS A 1 93 ? 4.573 -1.426 4.074 1.00 98.31 93 LYS A N 1
ATOM 731 C CA . LYS A 1 93 ? 5.927 -1.795 4.506 1.00 98.31 93 LYS A CA 1
ATOM 732 C C . LYS A 1 93 ? 6.903 -1.884 3.340 1.00 98.31 93 LYS A C 1
ATOM 734 O O . LYS A 1 93 ? 7.999 -1.357 3.461 1.00 98.31 93 LYS A O 1
ATOM 739 N N . GLU A 1 94 ? 6.492 -2.474 2.222 1.00 98.25 94 GLU A N 1
ATOM 740 C CA . GLU A 1 94 ? 7.302 -2.526 1.000 1.00 98.25 94 GLU A CA 1
ATOM 741 C C . GLU A 1 94 ? 7.678 -1.123 0.522 1.00 98.25 94 GLU A C 1
ATOM 743 O O . GLU A 1 94 ? 8.842 -0.849 0.253 1.00 98.25 94 GLU A O 1
ATOM 748 N N . LYS A 1 95 ? 6.711 -0.195 0.510 1.00 98.31 95 LYS A N 1
ATOM 749 C CA . LYS A 1 95 ? 6.987 1.205 0.184 1.00 98.31 95 LYS A CA 1
ATOM 750 C C . LYS A 1 95 ? 8.010 1.820 1.144 1.00 98.31 95 LYS A C 1
ATOM 752 O O . LYS A 1 95 ? 8.959 2.440 0.687 1.00 98.31 95 LYS A O 1
ATOM 757 N N . HIS A 1 96 ? 7.848 1.631 2.454 1.00 98.38 96 HIS A N 1
ATOM 758 C CA . HIS A 1 96 ? 8.819 2.148 3.422 1.00 98.38 96 HIS A CA 1
ATOM 759 C C . HIS A 1 96 ? 10.217 1.551 3.227 1.00 98.38 96 HIS A C 1
ATOM 761 O O . HIS A 1 96 ? 11.200 2.272 3.344 1.00 98.38 96 HIS A O 1
ATOM 767 N N . LEU A 1 97 ? 10.323 0.252 2.931 1.00 98.38 97 LEU A N 1
ATOM 768 C CA . LEU A 1 97 ? 11.609 -0.394 2.657 1.00 98.38 97 LEU A CA 1
ATOM 769 C C . LEU A 1 97 ? 12.260 0.166 1.393 1.00 98.38 97 LEU A C 1
ATOM 771 O O . LEU A 1 97 ? 13.462 0.411 1.396 1.00 98.38 97 LEU A O 1
ATOM 775 N N . TYR A 1 98 ? 11.471 0.413 0.348 1.00 98.25 98 TYR A N 1
ATOM 776 C CA . TYR A 1 98 ? 11.943 1.069 -0.866 1.00 9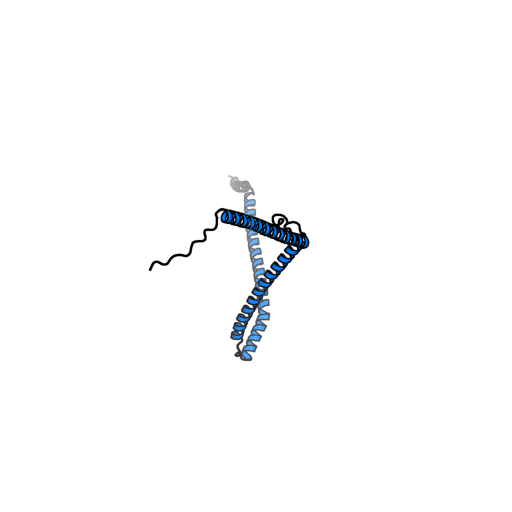8.25 98 TYR A CA 1
ATOM 777 C C . TYR A 1 98 ? 12.455 2.486 -0.583 1.00 98.25 98 TYR A C 1
ATOM 779 O O . TYR A 1 98 ? 13.566 2.821 -0.980 1.00 98.25 98 TYR A O 1
ATOM 787 N N . ASP A 1 99 ? 11.696 3.286 0.172 1.00 98.06 99 ASP A N 1
ATOM 788 C CA . ASP A 1 99 ? 12.101 4.642 0.554 1.00 98.06 99 ASP A CA 1
ATOM 789 C C . ASP A 1 99 ? 13.408 4.621 1.378 1.00 98.06 99 ASP A C 1
ATOM 791 O O . ASP A 1 99 ? 14.309 5.419 1.125 1.00 98.06 99 ASP A O 1
ATOM 795 N N . ILE A 1 100 ? 13.552 3.673 2.317 1.00 97.88 100 ILE A N 1
ATOM 796 C CA . ILE A 1 100 ? 14.794 3.466 3.087 1.00 97.88 100 ILE A CA 1
ATOM 797 C C . ILE A 1 100 ? 15.953 3.080 2.165 1.00 97.88 100 ILE A C 1
ATOM 799 O O . ILE A 1 100 ? 17.056 3.588 2.338 1.00 97.88 100 ILE A O 1
ATOM 803 N N . LEU A 1 101 ? 15.726 2.187 1.201 1.00 97.25 101 LEU A N 1
ATOM 804 C CA . LEU A 1 101 ? 16.758 1.747 0.266 1.00 97.25 101 LEU A CA 1
ATOM 805 C C . LEU A 1 101 ? 17.245 2.903 -0.614 1.00 97.25 101 LEU A C 1
ATOM 807 O O . LEU A 1 101 ? 18.451 3.070 -0.772 1.00 97.25 101 LEU A O 1
ATOM 811 N N . CYS A 1 102 ? 16.327 3.711 -1.149 1.00 96.44 102 CYS A N 1
ATOM 812 C CA . CYS A 1 102 ? 16.670 4.915 -1.902 1.00 96.44 102 CYS A CA 1
ATOM 813 C C . CYS A 1 102 ? 17.472 5.891 -1.042 1.00 96.44 102 CYS A C 1
ATOM 815 O O . CYS A 1 102 ? 18.537 6.330 -1.457 1.00 96.44 102 CYS A O 1
ATOM 817 N N . TRP A 1 103 ? 17.012 6.151 0.185 1.00 97.38 103 TRP A N 1
ATOM 818 C CA . TRP A 1 103 ? 17.717 7.022 1.122 1.00 97.38 103 TRP A CA 1
ATOM 819 C C . TRP A 1 103 ? 19.131 6.503 1.415 1.00 97.38 103 TRP A C 1
ATOM 821 O O . TRP A 1 103 ? 20.089 7.261 1.343 1.00 97.38 103 TRP A O 1
ATOM 831 N N . LEU A 1 104 ? 19.297 5.203 1.673 1.00 95.69 104 LEU A N 1
ATOM 832 C CA . LEU A 1 104 ? 20.616 4.593 1.863 1.00 95.69 104 LEU A CA 1
ATOM 833 C C . LEU A 1 104 ? 21.516 4.729 0.629 1.00 95.69 104 LEU A C 1
ATOM 835 O O . LEU A 1 104 ? 22.716 4.924 0.797 1.00 95.69 104 LEU A O 1
ATOM 839 N N . GLY A 1 105 ? 20.959 4.643 -0.580 1.00 94.31 105 GLY A N 1
ATOM 840 C CA . GLY A 1 105 ? 21.687 4.910 -1.822 1.00 94.31 105 GLY A CA 1
ATOM 841 C C . GLY A 1 105 ? 22.177 6.356 -1.897 1.00 94.31 105 GLY A C 1
ATOM 842 O O . GLY A 1 105 ? 23.376 6.585 -2.027 1.00 94.31 105 GLY A O 1
ATOM 843 N N . ASP A 1 106 ? 21.274 7.319 -1.707 1.00 92.62 106 ASP A N 1
ATOM 844 C CA . ASP A 1 106 ? 21.586 8.754 -1.762 1.00 92.62 106 ASP A CA 1
ATOM 845 C C . ASP A 1 106 ? 22.645 9.152 -0.718 1.00 92.62 106 ASP A C 1
ATOM 847 O O . ASP A 1 106 ? 23.596 9.887 -1.007 1.00 92.62 106 ASP A O 1
ATOM 851 N N . TRP A 1 107 ? 22.509 8.644 0.512 1.00 92.81 107 TRP A N 1
ATOM 852 C CA . TRP A 1 107 ? 23.491 8.869 1.574 1.00 92.81 107 TRP A CA 1
ATOM 853 C C . TRP A 1 107 ? 24.793 8.123 1.327 1.00 92.81 107 TRP A C 1
ATOM 855 O O . TRP A 1 107 ? 25.849 8.667 1.627 1.00 92.81 107 TRP A O 1
ATOM 865 N N . GLY A 1 108 ? 24.742 6.914 0.768 1.00 88.81 108 GLY A N 1
ATOM 866 C CA . GLY A 1 108 ? 25.926 6.157 0.376 1.00 88.81 108 GLY A CA 1
ATOM 867 C C . GLY A 1 108 ? 26.763 6.912 -0.654 1.00 88.81 108 GLY A C 1
ATOM 868 O O . GLY A 1 108 ? 27.971 7.048 -0.470 1.00 88.81 108 GLY A O 1
ATOM 869 N N . ASP A 1 109 ? 26.127 7.477 -1.679 1.00 85.56 109 ASP A N 1
ATOM 870 C CA . ASP A 1 109 ? 26.795 8.282 -2.706 1.00 85.56 109 ASP A CA 1
ATOM 871 C C . ASP A 1 109 ? 27.364 9.584 -2.125 1.00 85.56 109 ASP A C 1
ATOM 873 O O . ASP A 1 109 ? 28.522 9.932 -2.377 1.00 85.56 109 ASP A O 1
ATOM 877 N N . THR A 1 110 ? 26.586 10.273 -1.283 1.00 85.94 110 THR A N 1
ATOM 878 C CA . THR A 1 110 ? 27.016 11.507 -0.601 1.00 85.94 110 THR A CA 1
ATOM 879 C C . THR A 1 110 ? 28.220 11.247 0.307 1.00 85.94 110 THR A C 1
ATOM 881 O O . THR A 1 110 ? 29.220 11.962 0.249 1.00 85.94 110 THR A O 1
ATOM 884 N N . LEU A 1 111 ? 28.161 10.181 1.105 1.00 80.62 111 LEU A N 1
ATOM 885 C CA . LEU A 1 111 ? 29.227 9.791 2.017 1.00 80.62 111 LEU A CA 1
ATOM 886 C C . LEU A 1 111 ? 30.471 9.333 1.254 1.00 80.62 111 LEU A C 1
ATOM 888 O O . LEU A 1 111 ? 31.579 9.687 1.630 1.00 80.62 111 LEU A O 1
ATOM 892 N N . THR A 1 112 ? 30.309 8.594 0.156 1.00 79.94 112 THR A N 1
ATOM 893 C CA . THR A 1 112 ? 31.433 8.156 -0.688 1.00 79.94 112 THR A CA 1
ATOM 894 C C . THR A 1 112 ? 32.126 9.343 -1.359 1.00 79.94 112 THR A C 1
ATOM 896 O O . THR A 1 112 ? 33.348 9.344 -1.504 1.00 79.94 112 THR A O 1
ATOM 899 N N . HIS A 1 113 ? 31.372 10.378 -1.736 1.00 72.75 113 HIS A N 1
ATOM 900 C CA . HIS A 1 113 ? 31.930 11.629 -2.243 1.00 72.75 113 HIS A CA 1
ATOM 901 C C . HIS A 1 113 ? 32.716 12.398 -1.162 1.00 72.75 113 HIS A C 1
ATOM 903 O O . HIS A 1 113 ? 33.809 12.889 -1.440 1.00 72.75 113 HIS A O 1
ATOM 909 N N . GLU A 1 114 ? 32.204 12.481 0.072 1.00 70.12 114 GLU A N 1
ATOM 910 C CA . GLU A 1 114 ? 32.867 13.191 1.185 1.00 70.12 114 GLU A CA 1
ATOM 911 C C . GLU A 1 114 ? 34.027 12.414 1.841 1.00 70.12 114 GLU A C 1
ATOM 913 O O . GLU A 1 114 ? 34.999 13.011 2.311 1.00 70.12 114 GLU A O 1
ATOM 918 N N . ILE A 1 115 ? 33.943 11.083 1.881 1.00 69.31 115 ILE A N 1
ATOM 919 C CA . ILE A 1 115 ? 34.945 10.160 2.449 1.00 69.31 115 ILE A CA 1
ATOM 920 C C . ILE A 1 115 ? 35.884 9.621 1.360 1.00 69.31 115 ILE A C 1
ATOM 922 O O . ILE A 1 115 ? 36.694 8.744 1.631 1.00 69.31 115 ILE A O 1
ATOM 926 N N . GLY A 1 116 ? 35.809 10.134 0.125 1.00 64.06 116 GLY A N 1
ATOM 927 C CA . GLY A 1 116 ? 36.588 9.644 -1.018 1.00 64.06 116 GLY A CA 1
ATOM 928 C C . GLY A 1 116 ? 38.076 9.374 -0.706 1.00 64.06 116 GLY A C 1
ATOM 929 O O . GLY A 1 116 ? 38.609 9.926 0.254 1.00 64.06 116 GLY A O 1
ATOM 930 N N . PRO A 1 117 ? 38.784 8.570 -1.527 1.00 61.41 117 PRO A N 1
ATOM 931 C CA . PRO A 1 117 ? 40.066 7.909 -1.203 1.00 61.41 117 PRO A CA 1
ATOM 932 C C . PRO A 1 117 ? 41.292 8.850 -1.121 1.00 61.41 117 PRO A C 1
ATOM 934 O O . PRO A 1 117 ? 42.380 8.522 -1.588 1.00 61.41 117 PRO A O 1
ATOM 937 N N . ARG A 1 118 ? 41.116 10.064 -0.602 1.00 57.16 118 ARG A N 1
ATOM 938 C CA . ARG A 1 118 ? 42.032 11.201 -0.687 1.00 57.16 118 ARG A CA 1
ATOM 939 C C . ARG A 1 118 ? 42.364 11.861 0.647 1.00 57.16 118 ARG A C 1
ATOM 941 O O . ARG A 1 118 ? 43.109 12.832 0.609 1.00 57.16 118 ARG A O 1
ATOM 948 N N . LYS A 1 119 ? 41.862 11.377 1.785 1.00 59.69 119 LYS A N 1
ATOM 949 C CA . LYS A 1 119 ? 42.357 11.859 3.081 1.00 59.69 119 LYS A CA 1
ATOM 950 C C . LYS A 1 119 ? 43.702 11.191 3.334 1.00 59.69 119 LYS A C 1
ATOM 952 O O . LYS A 1 119 ? 43.816 9.971 3.231 1.00 59.69 119 LYS A O 1
ATOM 957 N N . SER A 1 120 ? 44.742 11.986 3.555 1.00 71.81 120 SER A N 1
ATOM 958 C CA . SER A 1 120 ? 45.991 11.446 4.087 1.00 71.81 120 SER A CA 1
ATOM 959 C C . SER A 1 120 ? 45.721 10.848 5.474 1.00 71.81 120 SER A C 1
ATOM 961 O O . SER A 1 120 ? 44.779 11.259 6.150 1.00 71.81 120 SER A O 1
ATOM 963 N N . GLU A 1 121 ? 46.558 9.912 5.925 1.00 74.19 121 GLU A N 1
ATOM 964 C CA . GLU A 1 121 ? 46.477 9.335 7.283 1.00 74.19 121 GLU A CA 1
ATOM 965 C C . GLU A 1 121 ? 46.435 10.429 8.375 1.00 74.19 121 GLU A C 1
ATOM 967 O O . GLU A 1 121 ? 45.796 10.281 9.412 1.00 74.19 121 GLU A O 1
ATOM 972 N N . GLU A 1 122 ? 47.053 11.578 8.100 1.00 74.56 122 GLU A N 1
ATOM 973 C CA . GLU A 1 122 ? 47.105 12.749 8.978 1.00 74.56 122 GLU A CA 1
ATOM 974 C C . GLU A 1 122 ? 45.789 13.564 8.977 1.00 74.56 122 GLU A C 1
ATOM 976 O O . GLU A 1 122 ? 45.332 14.027 10.024 1.00 74.56 122 GLU A O 1
ATOM 981 N N . GLU A 1 123 ? 45.120 13.701 7.827 1.00 73.75 123 GLU A N 1
ATOM 982 C CA . GLU A 1 123 ? 43.784 14.316 7.733 1.00 73.75 123 GLU A CA 1
ATOM 983 C C . GLU A 1 123 ? 42.689 13.428 8.349 1.00 73.75 123 GLU A C 1
ATOM 985 O O . GLU A 1 123 ? 41.704 13.933 8.884 1.00 73.75 123 GLU A O 1
ATOM 990 N N . GLU A 1 124 ? 42.860 12.108 8.300 1.00 76.06 124 GLU A N 1
ATOM 991 C CA . GLU A 1 124 ? 41.963 11.148 8.948 1.00 76.06 124 GLU A CA 1
ATOM 992 C C . GLU A 1 124 ? 42.118 11.184 10.476 1.00 76.06 124 GLU A C 1
ATOM 994 O O . GLU A 1 124 ? 41.128 11.359 11.185 1.00 76.06 124 GLU A O 1
ATOM 999 N N . ALA A 1 125 ? 43.356 11.168 10.984 1.00 81.19 125 ALA A N 1
ATOM 1000 C CA . ALA A 1 125 ? 43.631 11.262 12.419 1.00 81.19 125 ALA A CA 1
ATOM 1001 C C . ALA A 1 125 ? 43.139 12.581 13.047 1.00 81.19 125 ALA A C 1
ATOM 1003 O O . ALA A 1 125 ? 42.609 12.586 14.158 1.00 81.19 125 ALA A O 1
ATOM 1004 N N . THR A 1 126 ? 43.275 13.706 12.336 1.00 84.69 126 THR A N 1
ATOM 1005 C CA . THR A 1 126 ? 42.763 15.008 12.807 1.00 84.69 126 THR A CA 1
ATOM 1006 C C . THR A 1 126 ? 41.235 15.074 12.814 1.00 84.69 126 THR A C 1
ATOM 1008 O O . THR A 1 126 ? 40.649 15.724 13.684 1.00 84.69 126 THR A O 1
ATOM 1011 N N . LEU A 1 127 ? 40.571 14.388 11.879 1.00 82.75 127 LEU A N 1
ATOM 1012 C CA . LEU A 1 127 ? 39.116 14.278 11.860 1.00 82.75 127 LEU A CA 1
ATOM 1013 C C . LEU A 1 127 ? 38.611 13.404 13.014 1.00 82.75 127 LEU A C 1
ATOM 1015 O O . LEU A 1 127 ? 37.664 13.801 13.691 1.00 82.75 127 LEU A O 1
ATOM 1019 N N . ASP A 1 128 ? 39.262 12.270 13.271 1.00 84.50 128 ASP A N 1
ATOM 1020 C CA . ASP A 1 128 ? 38.934 11.378 14.386 1.00 84.50 128 ASP A CA 1
ATOM 1021 C C . ASP A 1 128 ? 39.125 12.067 15.743 1.00 84.50 128 ASP A C 1
ATOM 1023 O O . ASP A 1 128 ? 38.245 11.991 16.602 1.00 84.50 128 ASP A O 1
ATOM 1027 N N . GLU A 1 129 ? 40.216 12.822 15.919 1.00 90.00 129 GLU A N 1
ATOM 1028 C CA . GLU A 1 129 ? 40.432 13.640 17.118 1.00 90.00 129 GLU A CA 1
ATOM 1029 C C . GLU A 1 129 ? 39.313 14.681 17.287 1.00 90.00 129 GLU A C 1
ATOM 1031 O O . GLU A 1 129 ? 38.755 14.842 18.378 1.00 90.00 129 GLU A O 1
ATOM 1036 N N . TRP A 1 130 ? 38.927 15.371 16.207 1.00 91.94 130 TRP A N 1
ATOM 1037 C CA . TRP A 1 130 ? 37.835 16.344 16.251 1.00 91.94 130 TRP A CA 1
ATOM 1038 C C . TRP A 1 130 ? 36.486 15.694 16.590 1.00 91.94 130 TRP A C 1
ATOM 1040 O O . TRP A 1 130 ? 35.722 16.257 17.383 1.00 91.94 130 TRP A O 1
ATOM 1050 N N . ILE A 1 131 ? 36.194 14.510 16.038 1.00 89.94 131 ILE A N 1
ATOM 1051 C CA . ILE A 1 131 ? 34.985 13.730 16.339 1.00 89.94 131 ILE A CA 1
ATOM 1052 C C . ILE A 1 131 ? 34.975 13.330 17.815 1.00 89.94 131 ILE A C 1
ATOM 1054 O O . ILE A 1 131 ? 33.992 13.602 18.506 1.00 89.94 131 ILE A O 1
ATOM 1058 N N . GLU A 1 132 ? 36.071 12.766 18.326 1.00 94.00 132 GLU A N 1
ATOM 1059 C CA . GLU A 1 132 ? 36.185 12.324 19.719 1.00 94.00 132 GLU A CA 1
ATOM 1060 C C . GLU A 1 132 ? 36.003 13.492 20.702 1.00 94.00 132 GLU A C 1
ATOM 1062 O O . GLU A 1 132 ? 35.264 13.391 21.692 1.00 94.00 132 GLU A O 1
ATOM 1067 N N . VAL A 1 133 ? 36.650 14.630 20.432 1.00 93.31 133 VAL A N 1
ATOM 1068 C CA . VAL A 1 133 ? 36.509 15.841 21.250 1.00 93.31 133 VAL A CA 1
ATOM 1069 C C . VAL A 1 133 ? 35.068 16.347 21.210 1.00 93.31 133 VAL A C 1
ATOM 1071 O O . VAL A 1 133 ? 34.496 16.679 22.254 1.00 93.31 133 VAL A O 1
ATOM 1074 N N . THR A 1 134 ? 34.452 16.380 20.030 1.00 92.94 134 THR A N 1
ATOM 1075 C CA . THR A 1 134 ? 33.088 16.892 19.858 1.00 92.94 134 THR A CA 1
ATOM 1076 C C . THR A 1 134 ? 32.057 15.990 20.537 1.00 92.94 134 THR A C 1
ATOM 1078 O O . THR A 1 134 ? 31.180 16.499 21.239 1.00 92.94 134 THR A O 1
ATOM 1081 N N . GLU A 1 135 ? 32.189 14.668 20.423 1.00 93.19 135 GLU A N 1
ATOM 1082 C CA . GLU A 1 135 ? 31.298 13.690 21.059 1.00 93.19 135 GLU A CA 1
ATOM 1083 C C . GLU A 1 135 ? 31.308 13.816 22.591 1.00 93.19 135 GLU A C 1
ATOM 1085 O O . GLU A 1 135 ? 30.262 13.722 23.238 1.00 93.19 135 GLU A O 1
ATOM 1090 N N . LYS A 1 136 ? 32.468 14.119 23.187 1.00 92.88 136 LYS A N 1
ATOM 1091 C CA . LYS A 1 136 ? 32.599 14.316 24.639 1.00 92.88 136 LYS A CA 1
ATOM 1092 C C . LYS A 1 136 ? 32.120 15.692 25.104 1.00 92.88 136 LYS A C 1
ATOM 1094 O O . LYS A 1 136 ? 31.464 15.804 26.142 1.00 92.88 136 LYS A O 1
ATOM 1099 N N . VAL A 1 137 ? 32.463 16.756 24.378 1.00 94.44 137 VAL A N 1
ATOM 1100 C CA . VAL A 1 137 ? 32.279 18.144 24.845 1.00 94.44 137 VAL A CA 1
ATOM 1101 C C . VAL A 1 137 ? 30.892 18.699 24.512 1.00 94.44 137 VAL A C 1
ATOM 1103 O O . VAL A 1 137 ? 30.330 19.472 25.301 1.00 94.44 137 VAL A O 1
ATOM 1106 N N . LEU A 1 138 ? 30.302 18.308 23.380 1.00 94.31 138 LEU A N 1
ATOM 1107 C CA . LEU A 1 138 ? 29.021 18.850 22.924 1.00 94.31 138 LEU A CA 1
ATOM 1108 C C . LEU A 1 138 ? 27.861 18.523 23.885 1.00 94.31 138 LEU A C 1
ATOM 1110 O O . LEU A 1 138 ? 27.148 19.455 24.272 1.00 94.31 138 LEU A O 1
ATOM 1114 N N . PRO A 1 139 ? 27.678 17.273 24.362 1.00 95.50 139 PRO A N 1
ATOM 1115 C CA . PRO A 1 139 ? 26.599 16.957 25.298 1.00 95.50 139 PRO A CA 1
ATOM 1116 C C . PRO A 1 139 ? 26.715 17.735 26.611 1.00 95.50 139 PRO A C 1
ATOM 1118 O O . PRO A 1 139 ? 25.722 18.257 27.121 1.00 95.50 139 PRO A O 1
ATOM 1121 N N . LEU A 1 140 ? 27.935 17.872 27.140 1.00 95.25 140 LEU A N 1
ATOM 1122 C CA . LEU A 1 140 ? 28.198 18.630 28.364 1.00 95.25 140 LEU A CA 1
ATOM 1123 C C . LEU A 1 140 ? 27.853 20.113 28.189 1.00 95.25 140 LEU A C 1
ATOM 1125 O O . LEU A 1 140 ? 27.202 20.703 29.054 1.00 95.25 140 LEU A O 1
ATOM 1129 N N . SER A 1 141 ? 28.220 20.696 27.048 1.00 95.38 141 SER A N 1
ATOM 1130 C CA . SER A 1 141 ? 27.913 22.089 26.707 1.00 95.38 141 SER A CA 1
ATOM 1131 C C . SER A 1 141 ? 26.405 22.329 26.586 1.00 95.38 141 SER A C 1
ATOM 1133 O O . SER A 1 141 ? 25.881 23.320 27.104 1.00 95.38 141 SER A O 1
ATOM 1135 N N . LEU A 1 142 ? 25.674 21.396 25.970 1.00 96.38 142 LEU A N 1
ATOM 1136 C CA . LEU A 1 142 ? 24.213 21.458 25.859 1.00 96.38 142 LEU A CA 1
ATOM 1137 C C . LEU A 1 142 ? 23.519 21.321 27.224 1.00 96.38 142 LEU A C 1
ATOM 1139 O O . LEU A 1 142 ? 22.556 22.032 27.516 1.00 96.38 142 LEU A O 1
ATOM 1143 N N . ILE A 1 143 ? 24.026 20.459 28.107 1.00 96.44 143 ILE A N 1
ATOM 1144 C CA . ILE A 1 143 ? 23.509 20.333 29.478 1.00 96.44 143 ILE A CA 1
ATOM 1145 C C . ILE A 1 143 ? 23.767 21.617 30.275 1.00 96.44 143 ILE A C 1
ATOM 1147 O O . ILE A 1 143 ? 22.868 22.106 30.966 1.00 96.44 143 ILE A O 1
ATOM 1151 N N . ALA A 1 144 ? 24.976 22.174 30.182 1.00 96.75 144 ALA A N 1
ATOM 1152 C CA . ALA A 1 144 ? 25.346 23.402 30.877 1.00 96.75 144 ALA A CA 1
ATOM 1153 C C . ALA A 1 144 ? 24.482 24.588 30.423 1.00 96.75 144 ALA A C 1
ATOM 1155 O O . ALA A 1 144 ? 23.930 25.307 31.258 1.00 96.75 144 ALA A O 1
ATOM 1156 N N . THR A 1 145 ? 24.297 24.752 29.111 1.00 97.00 145 THR A N 1
ATOM 1157 C CA . THR A 1 145 ? 23.437 25.803 28.544 1.00 97.00 145 THR A CA 1
ATOM 1158 C C . THR A 1 145 ? 21.978 25.625 28.952 1.00 97.00 145 THR A C 1
ATOM 1160 O O . THR A 1 145 ? 21.362 26.591 29.403 1.00 97.00 145 THR A O 1
ATOM 1163 N N . LYS A 1 146 ? 21.433 24.400 28.909 1.00 97.31 146 LYS A N 1
ATOM 1164 C CA . LYS A 1 146 ? 20.075 24.113 29.400 1.00 97.31 146 LYS A CA 1
ATOM 1165 C C . LYS A 1 146 ? 19.892 24.520 30.865 1.00 97.31 146 LYS A C 1
ATOM 1167 O O . LYS A 1 146 ? 18.959 25.256 31.178 1.00 97.31 146 LYS A O 1
ATOM 1172 N N . ARG A 1 147 ? 20.804 24.112 31.753 1.00 95.94 147 ARG A N 1
ATOM 1173 C CA . ARG A 1 147 ? 20.756 24.480 33.182 1.00 95.94 147 ARG A CA 1
ATOM 1174 C C . ARG A 1 147 ? 20.894 25.984 33.411 1.00 95.94 147 ARG A C 1
ATOM 1176 O O . ARG A 1 147 ? 20.237 26.539 34.294 1.00 95.94 147 ARG A O 1
ATOM 1183 N N . GLY A 1 148 ? 21.734 26.649 32.619 1.00 97.12 148 GLY A N 1
ATOM 1184 C CA . GLY A 1 148 ? 21.868 28.105 32.631 1.00 97.12 148 GLY A CA 1
ATOM 1185 C C . GLY A 1 148 ? 20.552 28.797 32.270 1.00 97.12 148 GLY A C 1
ATOM 1186 O O . GLY A 1 148 ? 20.108 29.686 32.996 1.00 97.12 148 GLY A O 1
ATOM 1187 N N . MET A 1 149 ? 19.880 28.340 31.207 1.00 97.12 149 MET A N 1
ATOM 1188 C CA . MET A 1 149 ? 18.570 28.856 30.795 1.00 97.12 149 MET A CA 1
ATOM 1189 C C . MET A 1 149 ? 17.486 28.623 31.854 1.00 97.12 149 MET A C 1
ATOM 1191 O O . MET A 1 149 ? 16.708 29.532 32.143 1.00 97.12 149 MET A O 1
ATOM 1195 N N . GLU A 1 150 ? 17.443 27.442 32.473 1.00 97.56 150 GLU A N 1
ATOM 1196 C CA . GLU A 1 150 ? 16.509 27.132 33.567 1.00 97.56 150 GLU A CA 1
ATOM 1197 C C . GLU A 1 150 ? 16.732 28.056 34.774 1.00 97.56 150 GLU A C 1
ATOM 1199 O O . GLU A 1 150 ? 15.781 28.621 35.320 1.00 97.56 150 GLU A O 1
ATOM 1204 N N . SER A 1 151 ? 17.996 28.280 35.144 1.00 97.25 151 SER A N 1
ATOM 1205 C CA . SER A 1 151 ? 18.373 29.178 36.243 1.00 97.25 151 SER A CA 1
ATOM 1206 C C . SER A 1 151 ? 17.979 30.625 35.950 1.00 97.25 151 SER A C 1
ATOM 1208 O O . SER A 1 151 ? 17.392 31.297 36.801 1.00 97.25 151 SER A O 1
ATOM 1210 N N . LEU A 1 152 ? 18.241 31.099 34.729 1.00 97.19 152 LEU A N 1
ATOM 1211 C CA . LEU A 1 152 ? 17.842 32.434 34.290 1.00 97.19 152 LEU A CA 1
ATOM 1212 C C . LEU A 1 152 ? 16.316 32.589 34.307 1.00 97.19 152 LEU A C 1
ATOM 1214 O O . LEU A 1 152 ? 15.800 33.581 34.816 1.00 97.19 152 LEU A O 1
ATOM 1218 N N . THR A 1 153 ? 15.588 31.578 33.832 1.00 96.50 153 THR A N 1
ATOM 1219 C CA . THR A 1 153 ? 14.118 31.559 33.836 1.00 96.50 153 THR A CA 1
ATOM 1220 C C . THR A 1 153 ? 13.562 31.647 35.259 1.00 96.50 153 THR A C 1
ATOM 1222 O O . THR A 1 153 ? 12.632 32.418 35.518 1.00 96.50 153 THR A O 1
ATOM 1225 N N . ALA A 1 154 ? 14.149 30.914 36.209 1.00 96.81 154 ALA A N 1
ATOM 1226 C CA . ALA A 1 154 ? 13.769 30.971 37.619 1.00 96.81 154 ALA A CA 1
ATOM 1227 C C . ALA A 1 154 ? 14.050 32.353 38.236 1.00 96.81 154 ALA A C 1
ATOM 1229 O O . ALA A 1 154 ? 13.191 32.920 38.920 1.00 96.81 154 ALA A O 1
ATOM 1230 N N . 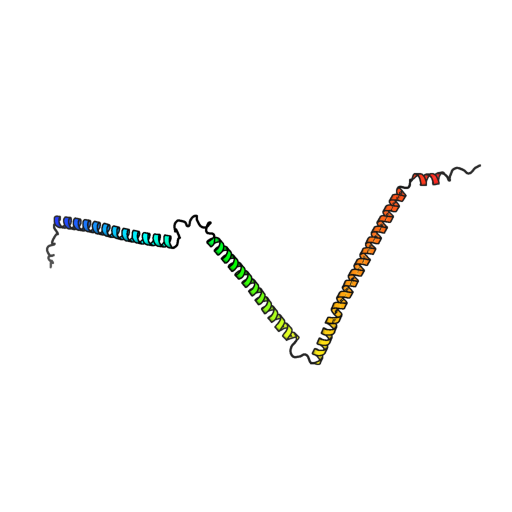LEU A 1 155 ? 15.215 32.942 37.954 1.00 96.81 155 LEU A N 1
ATOM 1231 C CA . LEU A 1 155 ? 15.568 34.286 38.418 1.00 96.81 155 LEU A CA 1
ATOM 1232 C C . LEU A 1 155 ? 14.613 35.350 37.865 1.00 96.81 155 LEU A C 1
ATOM 1234 O O . LEU A 1 155 ? 14.070 36.146 38.631 1.00 96.81 155 LEU A O 1
ATOM 1238 N N . CYS A 1 156 ? 14.328 35.330 36.564 1.00 95.31 156 CYS A N 1
ATOM 1239 C CA . CYS A 1 156 ? 13.362 36.246 35.960 1.00 95.31 156 CYS A CA 1
ATOM 1240 C C . CYS A 1 156 ? 11.964 36.075 36.572 1.00 95.31 156 CYS A C 1
ATOM 1242 O O . CYS A 1 156 ? 11.323 37.064 36.924 1.00 95.31 156 CYS A O 1
ATOM 1244 N N . SER A 1 157 ? 11.513 34.835 36.780 1.00 95.56 157 SER A N 1
ATOM 1245 C CA . SER A 1 157 ? 10.202 34.551 37.380 1.00 95.56 157 SER A CA 1
ATOM 1246 C C . SER A 1 157 ? 10.094 35.074 38.815 1.00 95.56 157 SER A C 1
ATOM 1248 O O . SER A 1 157 ? 9.101 35.707 39.178 1.00 95.56 157 SER A O 1
ATOM 1250 N N . THR A 1 158 ? 11.129 34.864 39.634 1.00 94.25 158 THR A N 1
ATOM 1251 C CA . THR A 1 158 ? 11.161 35.360 41.020 1.00 94.25 158 THR A CA 1
ATOM 1252 C C . THR A 1 158 ? 11.216 36.884 41.088 1.00 94.25 158 THR A C 1
ATOM 1254 O O . THR A 1 158 ? 10.530 37.478 41.924 1.00 94.25 158 THR A O 1
ATOM 1257 N N . LEU A 1 159 ? 11.962 37.531 40.188 1.00 93.81 159 LEU A N 1
ATOM 1258 C CA . LEU A 1 159 ? 12.032 38.988 40.094 1.00 93.81 159 LEU A CA 1
ATOM 1259 C C . LEU A 1 159 ? 10.676 39.593 39.705 1.00 93.81 159 LEU A C 1
ATOM 1261 O O . LEU A 1 159 ? 10.203 40.518 40.371 1.00 93.81 159 LEU A O 1
ATOM 1265 N N . ILE A 1 160 ? 10.025 39.038 38.677 1.00 94.00 160 ILE A N 1
ATOM 1266 C CA . ILE A 1 160 ? 8.703 39.480 38.208 1.00 94.00 160 ILE A CA 1
ATOM 1267 C C . ILE A 1 160 ? 7.653 39.304 39.316 1.00 94.00 160 ILE A C 1
ATOM 1269 O O . ILE A 1 160 ? 6.903 40.236 39.622 1.00 94.00 160 ILE A O 1
ATOM 1273 N N . GLU A 1 161 ? 7.618 38.146 39.979 1.00 92.44 161 GLU A N 1
ATOM 1274 C CA . GLU A 1 161 ? 6.676 37.884 41.073 1.00 92.44 161 GLU A CA 1
ATOM 1275 C C . GLU A 1 161 ? 6.956 38.780 42.297 1.00 92.44 161 GLU A C 1
ATOM 1277 O O . GLU A 1 161 ? 6.032 39.294 42.934 1.00 92.44 161 GLU A O 1
ATOM 1282 N N . GLY A 1 162 ? 8.229 39.046 42.604 1.00 85.31 162 GLY A N 1
ATOM 1283 C CA . GLY A 1 162 ? 8.642 39.994 43.640 1.00 85.31 162 GLY A CA 1
ATOM 1284 C C . GLY A 1 162 ? 8.186 41.428 43.349 1.00 85.31 162 GLY A C 1
ATOM 1285 O O . GLY A 1 162 ? 7.645 42.102 44.234 1.00 85.31 162 GLY A O 1
ATOM 1286 N N . GLN A 1 163 ? 8.325 41.884 42.101 1.00 86.38 163 GLN A N 1
ATOM 1287 C CA . GLN A 1 163 ? 7.844 43.192 41.651 1.00 86.38 163 GLN A CA 1
ATOM 1288 C C . GLN A 1 163 ? 6.315 43.291 41.751 1.00 86.38 163 GLN A C 1
ATOM 1290 O O . GLN A 1 163 ? 5.790 44.278 42.279 1.00 86.38 163 GLN A O 1
ATOM 1295 N N . LYS A 1 164 ? 5.593 42.246 41.329 1.00 85.38 164 LYS A N 1
ATOM 1296 C CA . LYS A 1 164 ? 4.130 42.153 41.443 1.00 85.38 164 LYS A CA 1
ATOM 1297 C C . LYS A 1 164 ? 3.669 42.235 42.899 1.00 85.38 164 LYS A C 1
ATOM 1299 O O . LYS A 1 164 ? 2.807 43.056 43.221 1.00 85.38 164 LYS A O 1
ATOM 1304 N N . LYS A 1 165 ? 4.283 41.465 43.803 1.00 83.75 165 LYS A N 1
ATOM 1305 C CA . LYS A 1 165 ? 3.980 41.494 45.247 1.00 83.75 165 LYS A CA 1
ATOM 1306 C C . LYS A 1 165 ? 4.278 42.857 45.878 1.00 83.75 165 LYS A C 1
ATOM 1308 O O . LYS A 1 165 ? 3.504 43.325 46.716 1.00 83.75 165 LYS A O 1
ATOM 1313 N N . ARG A 1 166 ? 5.367 43.527 45.478 1.00 79.94 166 ARG A N 1
ATOM 1314 C CA . ARG A 1 166 ? 5.704 44.882 45.954 1.00 79.94 166 ARG A CA 1
ATOM 1315 C C . ARG A 1 166 ? 4.683 45.917 45.473 1.00 79.94 166 ARG A C 1
ATOM 1317 O O . ARG A 1 166 ? 4.228 46.713 46.289 1.00 79.94 166 ARG A O 1
ATOM 1324 N N . SER A 1 167 ? 4.273 45.851 44.206 1.00 74.50 167 SER A N 1
ATOM 1325 C CA . SER A 1 167 ? 3.230 46.711 43.622 1.00 74.50 167 SER A CA 1
ATOM 1326 C C . SER A 1 167 ? 1.857 46.509 44.288 1.00 74.50 167 SER A C 1
ATOM 1328 O O . SER A 1 167 ? 1.166 47.468 44.636 1.00 74.50 167 SER A O 1
ATOM 1330 N N . GLN A 1 168 ? 1.475 45.263 44.584 1.00 72.81 168 GLN A N 1
ATOM 1331 C CA . GLN A 1 168 ? 0.246 44.973 45.334 1.00 72.81 168 GLN A CA 1
ATOM 1332 C C . GLN A 1 168 ? 0.310 45.479 46.785 1.00 72.81 168 GLN A C 1
ATOM 1334 O O . GLN A 1 168 ? -0.668 46.032 47.293 1.00 72.81 168 GLN A O 1
ATOM 1339 N N . ARG A 1 169 ? 1.464 45.349 47.457 1.00 68.75 169 ARG A N 1
ATOM 1340 C CA . ARG A 1 169 ? 1.666 45.865 48.822 1.00 68.75 169 ARG A CA 1
ATOM 1341 C C . ARG A 1 169 ? 1.603 47.390 48.899 1.00 68.75 169 ARG A C 1
ATOM 1343 O O . ARG A 1 169 ? 1.044 47.895 49.871 1.00 68.75 169 ARG A O 1
ATOM 1350 N N . THR A 1 170 ? 2.140 48.124 47.923 1.00 63.19 170 THR A N 1
ATOM 1351 C CA . THR A 1 170 ? 2.025 49.593 47.886 1.00 63.19 170 THR A CA 1
ATOM 1352 C C . THR A 1 170 ? 0.592 50.032 47.590 1.00 63.19 170 THR A C 1
ATOM 1354 O O . THR A 1 170 ? 0.076 50.897 48.296 1.00 63.19 170 THR A O 1
ATOM 1357 N N . LYS A 1 171 ? -0.111 49.366 46.662 1.00 59.62 171 LYS A N 1
ATOM 1358 C CA . LYS A 1 171 ? -1.538 49.621 46.392 1.00 59.62 171 LYS A CA 1
ATOM 1359 C C . LYS A 1 171 ? -2.421 49.365 47.626 1.00 59.62 171 LYS A C 1
ATOM 1361 O O . LYS A 1 171 ? -3.259 50.196 47.967 1.00 59.62 171 LYS A O 1
ATOM 1366 N N . GLY A 1 172 ? -2.180 48.272 48.356 1.00 59.12 172 GLY A N 1
ATOM 1367 C CA . GLY A 1 172 ? -2.904 47.926 49.588 1.00 59.12 172 GLY A CA 1
ATOM 1368 C C . GLY A 1 172 ? -2.515 48.740 50.834 1.00 59.12 172 GLY A C 1
ATOM 1369 O O . GLY A 1 172 ? -3.298 48.813 51.781 1.00 59.12 172 GLY A O 1
ATOM 1370 N N . ARG A 1 173 ? -1.321 49.354 50.874 1.00 55.53 173 ARG A N 1
ATOM 1371 C CA . ARG A 1 173 ? -0.950 50.343 51.909 1.00 55.53 173 ARG A CA 1
ATOM 1372 C C . ARG A 1 173 ? -1.593 51.697 51.637 1.00 55.53 173 ARG A C 1
ATOM 1374 O O . ARG A 1 173 ? -2.151 52.276 52.558 1.00 55.53 173 ARG A O 1
ATOM 1381 N N . ASN A 1 174 ? -1.585 52.157 50.387 1.00 55.88 174 ASN A N 1
ATOM 1382 C CA . ASN A 1 174 ? -2.232 53.414 50.008 1.00 55.88 174 ASN A CA 1
ATOM 1383 C C . ASN A 1 174 ? -3.747 53.360 50.263 1.00 55.88 174 ASN A C 1
ATOM 1385 O O . ASN A 1 174 ? -4.293 54.300 50.830 1.00 55.88 174 ASN A O 1
ATOM 1389 N N . ALA A 1 175 ? -4.402 52.229 49.971 1.00 56.31 175 ALA A N 1
ATOM 1390 C CA . ALA A 1 175 ? -5.816 52.018 50.299 1.00 56.31 175 ALA A CA 1
ATOM 1391 C C . ALA A 1 175 ? -6.108 52.051 51.815 1.00 56.31 175 ALA A C 1
ATOM 1393 O O . ALA A 1 175 ? -7.109 52.622 52.236 1.00 56.31 175 ALA A O 1
ATOM 1394 N N . ARG A 1 176 ? -5.222 51.492 52.655 1.00 57.44 176 ARG A N 1
ATOM 1395 C CA . ARG A 1 176 ? -5.365 51.538 54.123 1.00 57.44 176 ARG A CA 1
ATOM 1396 C C . ARG A 1 176 ? -5.092 52.924 54.711 1.00 57.44 176 ARG A C 1
ATOM 1398 O O . ARG A 1 176 ? -5.783 53.329 55.637 1.00 57.44 176 ARG A O 1
ATOM 1405 N N . ASN A 1 177 ? -4.139 53.667 54.153 1.00 53.97 177 ASN A N 1
ATOM 1406 C CA . ASN A 1 177 ? -3.877 55.053 54.551 1.00 53.97 177 ASN A CA 1
ATOM 1407 C C . ASN A 1 177 ? -5.029 55.996 54.161 1.00 53.97 177 ASN A C 1
ATOM 1409 O O . ASN A 1 177 ? -5.300 56.937 54.893 1.00 53.97 177 ASN A O 1
ATOM 1413 N N . LEU A 1 178 ? -5.748 55.714 53.066 1.00 54.69 178 LEU A N 1
ATOM 1414 C CA . LEU A 1 178 ? -6.987 56.417 52.698 1.00 54.69 178 LEU A CA 1
ATOM 1415 C C . LEU A 1 178 ? -8.176 56.055 53.609 1.00 54.69 178 LEU A C 1
ATOM 1417 O O . LEU A 1 178 ? -9.098 56.851 53.755 1.00 54.69 178 LEU A O 1
ATOM 1421 N N . GLN A 1 179 ? -8.157 54.875 54.239 1.00 55.81 179 GLN A N 1
ATOM 1422 C CA . GLN A 1 179 ? -9.193 54.424 55.178 1.00 55.81 179 GLN A CA 1
ATOM 1423 C C . GLN A 1 179 ? -8.943 54.900 56.626 1.00 55.81 179 GLN A C 1
ATOM 1425 O O . GLN A 1 179 ? -9.872 54.935 57.433 1.00 55.81 179 GLN A O 1
ATOM 1430 N N . MET A 1 180 ? -7.721 55.341 56.952 1.00 46.97 180 MET A N 1
ATOM 1431 C CA . MET A 1 180 ? -7.414 56.087 58.179 1.00 46.97 180 MET A CA 1
ATOM 1432 C C . MET A 1 180 ? -7.931 57.531 58.063 1.00 46.97 180 MET A C 1
ATOM 1434 O O . MET A 1 180 ? -7.216 58.457 57.705 1.00 46.97 180 MET A O 1
ATOM 1438 N N . ASN A 1 181 ? -9.222 57.671 58.357 1.00 57.38 181 ASN A N 1
ATOM 1439 C CA . ASN A 1 181 ? -9.993 58.860 58.718 1.00 57.38 181 ASN A CA 1
ATOM 1440 C C . ASN A 1 181 ? -9.438 60.257 58.305 1.00 57.38 181 ASN A C 1
ATOM 1442 O O . ASN A 1 181 ? -8.602 60.817 59.032 1.00 57.38 181 ASN A O 1
ATOM 1446 N N . PRO A 1 182 ? -9.991 60.914 57.260 1.00 56.16 182 PRO A N 1
ATOM 1447 C CA . PRO A 1 182 ? -9.672 62.311 56.932 1.00 56.16 182 PRO A CA 1
ATOM 1448 C C . PRO A 1 182 ? -10.008 63.313 58.058 1.00 56.16 182 PRO A C 1
ATOM 1450 O O . PRO A 1 182 ? -9.459 64.414 58.086 1.00 56.16 182 PRO A O 1
ATOM 1453 N N . LEU A 1 183 ? -10.820 62.932 59.054 1.00 53.78 183 LEU A N 1
ATOM 1454 C CA . LEU A 1 183 ? -11.110 63.775 60.225 1.00 53.78 183 LEU A CA 1
ATOM 1455 C C . LEU A 1 183 ? -9.924 63.905 61.198 1.00 53.78 183 LEU A C 1
ATOM 1457 O O . LEU A 1 183 ? -9.874 64.850 61.985 1.00 53.78 183 LEU A O 1
ATOM 1461 N N . SER A 1 184 ? -8.955 62.982 61.156 1.00 56.03 184 SER A N 1
ATOM 1462 C CA . SER A 1 184 ? -7.771 63.028 62.031 1.00 56.03 184 SER A CA 1
ATOM 1463 C C . SER A 1 184 ? -6.700 64.017 61.550 1.00 56.03 184 SER A C 1
ATOM 1465 O O . SER A 1 184 ? -5.926 64.529 62.361 1.00 56.03 184 SER A O 1
ATOM 1467 N N . LEU A 1 185 ? -6.695 64.334 60.251 1.00 54.78 185 LEU A N 1
ATOM 1468 C CA . LEU A 1 185 ? -5.809 65.332 59.649 1.00 54.78 185 LEU A CA 1
ATOM 1469 C C . LEU A 1 185 ? -6.370 66.753 59.799 1.00 54.78 185 LEU A C 1
ATOM 1471 O O . LEU A 1 185 ? -5.605 67.684 60.037 1.00 54.78 185 LEU A O 1
ATOM 1475 N N . LEU A 1 186 ? -7.699 66.921 59.779 1.00 51.62 186 LEU A N 1
ATOM 1476 C CA . LEU A 1 186 ? -8.330 68.230 59.976 1.00 51.62 186 LEU A CA 1
ATOM 1477 C C . LEU A 1 186 ? -8.276 68.703 61.443 1.00 51.62 186 LEU A C 1
ATOM 1479 O O . LEU A 1 186 ? -8.039 69.882 61.701 1.00 51.62 186 LEU A O 1
ATOM 1483 N N . LYS A 1 187 ? -8.390 67.788 62.422 1.00 53.19 187 LYS A N 1
ATOM 1484 C CA . LYS A 1 187 ? -8.289 68.149 63.851 1.00 53.19 187 LYS A CA 1
ATOM 1485 C C . LYS A 1 187 ? -6.911 68.676 64.262 1.00 53.19 187 LYS A C 1
ATOM 1487 O O . LYS A 1 187 ? -6.837 69.513 65.155 1.00 53.19 187 LYS A O 1
ATOM 1492 N N . LYS A 1 188 ? -5.825 68.233 63.616 1.00 53.53 188 LYS A N 1
ATOM 1493 C CA . LYS A 1 188 ? -4.472 68.735 63.922 1.00 53.53 188 LYS A CA 1
ATOM 1494 C C . LYS A 1 188 ? -4.200 70.123 63.344 1.00 53.53 188 LYS A C 1
ATOM 1496 O O . LYS A 1 188 ? -3.435 70.861 63.944 1.00 53.53 188 LYS A O 1
ATOM 1501 N N . SER A 1 189 ? -4.857 70.505 62.246 1.00 52.44 189 SER A N 1
ATOM 1502 C CA . SER A 1 189 ? -4.703 71.852 61.680 1.00 52.44 189 SER A CA 1
ATOM 1503 C C . SER A 1 189 ? -5.531 72.911 62.420 1.00 52.44 189 SER A C 1
ATOM 1505 O O . SER A 1 189 ? -5.169 74.082 62.393 1.00 52.44 189 SER A O 1
ATOM 1507 N N . GLN A 1 190 ? -6.623 72.521 63.089 1.00 51.56 190 GLN A N 1
ATOM 1508 C CA . GLN A 1 190 ? -7.494 73.449 63.828 1.00 51.56 190 GLN A CA 1
ATOM 1509 C C . GLN A 1 190 ? -7.086 73.650 65.299 1.00 51.56 190 GLN A C 1
ATOM 1511 O O . GLN A 1 190 ? -7.446 74.663 65.890 1.00 51.56 190 GLN A O 1
ATOM 1516 N N . ALA A 1 191 ? -6.301 72.735 65.881 1.00 50.84 191 ALA A N 1
ATOM 1517 C CA . ALA A 1 191 ? -5.822 72.839 67.264 1.00 50.84 191 ALA A CA 1
ATOM 1518 C C . ALA A 1 191 ? -4.574 73.732 67.443 1.00 50.84 191 ALA A C 1
ATOM 1520 O O . ALA A 1 191 ? -4.171 73.979 68.574 1.00 50.84 191 ALA A O 1
ATOM 1521 N N . SER A 1 192 ? -3.968 74.230 66.359 1.00 52.72 192 SER A N 1
ATOM 1522 C CA . SER A 1 192 ? -2.775 75.096 66.418 1.00 52.72 192 SER A CA 1
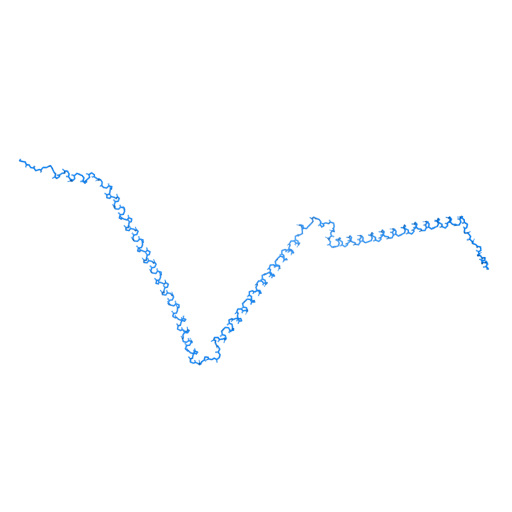ATOM 1523 C C . SER A 1 192 ? -3.067 76.587 66.213 1.00 52.72 192 SER A C 1
ATOM 1525 O O . SER A 1 192 ? -2.139 77.383 66.259 1.00 52.72 192 SER A O 1
ATOM 1527 N N . HIS A 1 193 ? -4.329 76.982 65.994 1.00 53.72 193 HIS A N 1
ATOM 1528 C CA . HIS A 1 193 ? -4.691 78.377 65.694 1.00 53.72 193 HIS A CA 1
ATOM 1529 C C . HIS A 1 193 ? -5.659 79.040 66.683 1.00 53.72 193 HIS A C 1
ATOM 1531 O O . HIS A 1 193 ? -6.129 80.146 66.432 1.00 53.72 193 HIS A O 1
ATOM 1537 N N . SER A 1 194 ? -5.943 78.421 67.828 1.00 53.91 194 SER A N 1
ATOM 1538 C CA . SER A 1 194 ? -6.729 79.076 68.874 1.00 53.91 194 SER A CA 1
ATOM 1539 C C . SER A 1 194 ? -6.193 78.683 70.240 1.00 53.91 194 SER A C 1
ATOM 1541 O O . SER A 1 194 ? -6.618 77.678 70.798 1.00 53.91 194 SER A O 1
ATOM 1543 N N . LEU A 1 195 ? -5.176 79.427 70.688 1.00 49.25 195 LEU A N 1
ATOM 1544 C CA . LEU A 1 195 ? -4.848 79.794 72.073 1.00 49.25 195 LEU A CA 1
ATOM 1545 C C . LEU A 1 195 ? -3.397 80.309 72.108 1.00 49.25 195 LEU A C 1
ATOM 1547 O O . LEU A 1 195 ? -2.474 79.572 72.435 1.00 49.25 195 LEU A O 1
ATOM 1551 N N . GLU A 1 196 ? -3.211 81.591 71.794 1.00 40.16 196 GLU A N 1
ATOM 1552 C CA . GLU A 1 196 ? -2.234 82.409 72.519 1.00 40.16 196 GLU A CA 1
ATOM 1553 C C . GLU A 1 196 ? -2.903 83.721 72.963 1.00 40.16 196 GLU A C 1
ATOM 1555 O O . GLU A 1 196 ? -3.817 84.198 72.279 1.00 40.16 196 GLU A O 1
ATOM 1560 N N . PRO A 1 197 ? -2.531 84.248 74.143 1.00 50.44 197 PRO A N 1
ATOM 1561 C CA . PRO A 1 197 ? -3.323 85.201 74.907 1.00 50.44 197 PRO A CA 1
ATOM 1562 C C . PRO A 1 197 ? -2.923 86.656 74.629 1.00 50.44 197 PRO A C 1
ATOM 1564 O O . PRO A 1 197 ? -1.859 86.940 74.081 1.00 50.44 197 PRO A O 1
ATOM 1567 N N . LYS A 1 198 ? -3.789 87.581 75.047 1.00 42.56 198 LYS A N 1
ATOM 1568 C CA . LYS A 1 198 ? -3.446 88.987 75.266 1.00 42.56 198 LYS A CA 1
ATOM 1569 C C . LYS A 1 198 ? -3.323 89.232 76.763 1.00 42.56 198 LYS A C 1
ATOM 1571 O O . LYS A 1 198 ? -4.118 88.600 77.497 1.00 42.56 198 LYS A O 1
#

Radius of gyration: 58.13 Å; chains: 1; bounding box: 105×127×163 Å

Sequence (198 aa):
MEKDDPPQLVTPTSVKAIILRIEAAQLTRAQEDISTQLSDILDKVNCVINRFQEELGYDLKENAKSQQTDPKGKKRFILLEKIASFSKDAKTKEKHLYDILCWLGDWGDTLTHEIGPRKSEEEEATLDEWIEVTEKVLPLSLIATKRGMESLTALCSTLIEGQKKRSQRTKGRNARNLQMNPLSLLKKSQASHSLEPK

Secondary structure (DSSP, 8-state):
------------HHHHHHHHHHHHHHHHHHHHHHHHHHHHHHHHHHHHHHHHHHHHT--TTGGGT-TT--HHHHHHHHHHHHHHHHHHHHHHHHHHHHHHHHHHHHHHHHHHHHS-TT--HHHHHHHHHHHHHHHHHHHHHHHHHHHHHHHHHHHHHHHHHHHHHHHHHHHHHHHHHHHS-THHHHHHHHTTSS----